Protein AF-0000000078827142 (afdb_homodimer)

Structure (mmCIF, N/CA/C/O backbone):
data_AF-0000000078827142-model_v1
#
loop_
_entity.id
_entity.type
_entity.pdbx_description
1 polymer 'Transcriptional regulator'
#
loop_
_atom_site.group_PDB
_atom_site.id
_atom_site.type_symbol
_atom_site.label_atom_id
_atom_site.label_alt_id
_atom_site.label_comp_id
_atom_site.label_asym_id
_atom_site.label_entity_id
_atom_site.label_seq_id
_atom_site.pdbx_PDB_ins_code
_atom_site.Cartn_x
_atom_site.Cartn_y
_atom_site.Cartn_z
_atom_site.occupancy
_atom_site.B_iso_or_equiv
_atom_site.auth_seq_id
_atom_site.auth_comp_id
_atom_site.auth_asym_id
_atom_site.auth_atom_id
_atom_site.pdbx_PDB_model_num
ATOM 1 N N . MET A 1 1 ? 21.25 -9.93 -6.453 1 73.44 1 MET A N 1
ATOM 2 C CA . MET A 1 1 ? 20.672 -9.539 -7.734 1 73.44 1 MET A CA 1
ATOM 3 C C . MET A 1 1 ? 19.156 -9.734 -7.727 1 73.44 1 MET A C 1
ATOM 5 O O . MET A 1 1 ? 18.656 -10.648 -7.074 1 73.44 1 MET A O 1
ATOM 9 N N . LEU A 1 2 ? 18.422 -8.633 -8.375 1 85.44 2 LEU A N 1
ATOM 10 C CA . LEU A 1 2 ? 16.969 -8.766 -8.492 1 85.44 2 LEU A CA 1
ATOM 11 C C . LEU A 1 2 ? 16.609 -9.938 -9.391 1 85.44 2 LEU A C 1
ATOM 13 O O . LEU A 1 2 ? 17.094 -10.047 -10.516 1 85.44 2 LEU A O 1
ATOM 17 N N . LYS A 1 3 ? 15.898 -10.961 -8.812 1 87.81 3 LYS A N 1
ATOM 18 C CA . LYS A 1 3 ? 15.484 -12.125 -9.602 1 87.81 3 LYS A CA 1
ATOM 19 C C . LYS A 1 3 ? 14.188 -11.852 -10.344 1 87.81 3 LYS A C 1
ATOM 21 O O . LYS A 1 3 ? 14 -12.305 -11.477 1 87.81 3 LYS A O 1
ATOM 26 N N . SER A 1 4 ? 13.344 -11.141 -9.781 1 95.19 4 SER A N 1
ATOM 27 C CA . SER A 1 4 ? 12.031 -10.805 -10.336 1 95.19 4 SER A CA 1
ATOM 28 C C . SER A 1 4 ? 11.617 -9.391 -9.953 1 95.19 4 SER A C 1
ATOM 30 O O . SER A 1 4 ? 11.492 -9.07 -8.773 1 95.19 4 SER A O 1
ATOM 32 N N . TYR A 1 5 ? 11.422 -8.562 -11 1 96.62 5 TYR A N 1
ATOM 33 C CA . TYR A 1 5 ? 10.969 -7.203 -10.719 1 96.62 5 TYR A CA 1
ATOM 34 C C . TYR A 1 5 ? 9.648 -7.207 -9.969 1 96.62 5 TYR A C 1
ATOM 36 O O . TYR A 1 5 ? 9.469 -6.457 -9.008 1 96.62 5 TYR A O 1
ATOM 44 N N . ASP A 1 6 ? 8.859 -8.125 -10.352 1 96.38 6 ASP A N 1
ATOM 45 C CA . ASP A 1 6 ? 7.555 -8.234 -9.703 1 96.38 6 ASP A CA 1
ATOM 46 C C . ASP A 1 6 ? 7.699 -8.617 -8.227 1 96.38 6 ASP A C 1
ATOM 48 O O . ASP A 1 6 ? 7.164 -7.938 -7.352 1 96.38 6 ASP A O 1
ATOM 52 N N . GLU A 1 7 ? 8.461 -9.594 -7.969 1 95.12 7 GLU A N 1
ATOM 53 C CA . GLU A 1 7 ? 8.586 -10.07 -6.594 1 95.12 7 GLU A CA 1
ATOM 54 C C . GLU A 1 7 ? 9.461 -9.141 -5.762 1 95.12 7 GLU A C 1
ATOM 56 O O . GLU A 1 7 ? 9.062 -8.703 -4.68 1 95.12 7 GLU A O 1
ATOM 61 N N . ASP A 1 8 ? 10.625 -8.797 -6.336 1 95.5 8 ASP A N 1
ATOM 62 C CA . ASP A 1 8 ? 11.641 -8.078 -5.57 1 95.5 8 ASP A CA 1
ATOM 63 C C . ASP A 1 8 ? 11.25 -6.609 -5.387 1 95.5 8 ASP A C 1
ATOM 65 O O . ASP A 1 8 ? 11.656 -5.973 -4.41 1 95.5 8 ASP A O 1
ATOM 69 N N . ILE A 1 9 ? 10.43 -6.09 -6.312 1 97.81 9 ILE A N 1
ATOM 70 C CA . ILE A 1 9 ? 10.094 -4.672 -6.246 1 97.81 9 ILE A CA 1
ATOM 71 C C . ILE A 1 9 ? 8.594 -4.512 -6.004 1 97.81 9 ILE A C 1
ATOM 73 O O . ILE A 1 9 ? 8.18 -3.943 -4.988 1 97.81 9 ILE A O 1
ATOM 77 N N . GLY A 1 10 ? 7.816 -5.094 -6.898 1 97.75 10 GLY A N 1
ATOM 78 C CA . GLY A 1 10 ? 6.375 -4.922 -6.816 1 97.75 10 GLY A CA 1
ATOM 79 C C . GLY A 1 10 ? 5.781 -5.469 -5.531 1 97.75 10 GLY A C 1
ATOM 80 O O . GLY A 1 10 ? 5.176 -4.73 -4.754 1 97.75 10 GLY A O 1
ATOM 81 N N . MET A 1 11 ? 5.98 -6.73 -5.234 1 96.56 11 MET A N 1
ATOM 82 C CA . MET A 1 11 ? 5.395 -7.387 -4.07 1 96.56 11 MET A CA 1
ATOM 83 C C . MET A 1 11 ? 6.016 -6.867 -2.781 1 96.56 11 MET A C 1
ATOM 85 O O . MET A 1 11 ? 5.32 -6.68 -1.781 1 96.56 11 MET A O 1
ATOM 89 N N . LEU A 1 12 ? 7.25 -6.629 -2.814 1 96.88 12 LEU A N 1
ATOM 90 C CA . LEU A 1 12 ? 7.922 -6.117 -1.626 1 96.88 12 LEU A CA 1
ATOM 91 C C . LEU A 1 12 ? 7.43 -4.711 -1.29 1 96.88 12 LEU A C 1
ATOM 93 O O . LEU A 1 12 ? 7.246 -4.379 -0.117 1 96.88 12 LEU A O 1
ATOM 97 N N . THR A 1 13 ? 7.234 -3.848 -2.299 1 98.38 13 THR A N 1
ATOM 98 C CA . THR A 1 13 ? 6.68 -2.516 -2.092 1 98.38 13 THR A CA 1
ATOM 99 C C . THR A 1 13 ? 5.297 -2.598 -1.456 1 98.38 13 THR A C 1
ATOM 101 O O . THR A 1 13 ? 5.008 -1.887 -0.492 1 98.38 13 THR A O 1
ATOM 104 N N . ASN A 1 14 ? 4.516 -3.438 -1.995 1 97.12 14 ASN A N 1
ATOM 105 C CA . ASN A 1 14 ? 3.158 -3.623 -1.488 1 97.12 14 ASN A CA 1
ATOM 106 C C . ASN A 1 14 ? 3.162 -4.109 -0.041 1 97.12 14 ASN A C 1
ATOM 108 O O . ASN A 1 14 ? 2.457 -3.555 0.805 1 97.12 14 ASN A O 1
ATOM 112 N N . LYS A 1 15 ? 3.947 -5.109 0.218 1 96.25 15 LYS A N 1
ATOM 113 C CA . LYS A 1 15 ? 4.055 -5.668 1.562 1 96.25 15 LYS A CA 1
ATOM 114 C C . LYS A 1 15 ? 4.512 -4.613 2.562 1 96.25 15 LYS A C 1
ATOM 116 O O . LYS A 1 15 ? 3.916 -4.465 3.633 1 96.25 15 LYS A O 1
ATOM 121 N N . THR A 1 16 ? 5.52 -3.908 2.221 1 97.88 16 THR A N 1
ATOM 122 C CA . THR A 1 16 ? 6.086 -2.895 3.104 1 97.88 16 THR A CA 1
ATOM 123 C C . THR A 1 16 ? 5.086 -1.772 3.352 1 97.88 16 THR A C 1
ATOM 125 O O . THR A 1 16 ? 4.93 -1.312 4.484 1 97.88 16 THR A O 1
ATOM 128 N N . SER A 1 17 ? 4.438 -1.363 2.307 1 98 17 SER A N 1
ATOM 129 C CA . SER A 1 17 ? 3.455 -0.294 2.439 1 98 17 SER A CA 1
ATOM 130 C C . SER A 1 17 ? 2.309 -0.708 3.355 1 98 17 SER A C 1
ATOM 132 O O . SER A 1 17 ? 1.886 0.067 4.219 1 98 17 SER A O 1
ATOM 134 N N . LYS A 1 18 ? 1.814 -1.885 3.213 1 96.44 18 LYS A N 1
ATOM 135 C CA . LYS A 1 18 ? 0.731 -2.371 4.062 1 96.44 18 LYS A CA 1
ATOM 136 C C . LYS A 1 18 ? 1.163 -2.43 5.523 1 96.44 18 LYS A C 1
ATOM 138 O O . LYS A 1 18 ? 0.417 -2.014 6.414 1 96.44 18 LYS A O 1
ATOM 143 N N . LYS A 1 19 ? 2.32 -2.971 5.723 1 96.75 19 LYS A N 1
ATOM 144 C CA . LYS A 1 19 ? 2.855 -3.053 7.078 1 96.75 19 LYS A CA 1
ATOM 145 C C . LYS A 1 19 ? 3.018 -1.663 7.688 1 96.75 19 LYS A C 1
ATOM 147 O O . LYS A 1 19 ? 2.695 -1.452 8.859 1 96.75 19 LYS A O 1
ATOM 152 N N . LEU A 1 20 ? 3.498 -0.757 6.902 1 98 20 LEU A N 1
ATOM 153 C CA . LEU A 1 20 ? 3.705 0.623 7.328 1 98 20 LEU A CA 1
ATOM 154 C C . LEU A 1 20 ? 2.379 1.282 7.695 1 98 20 LEU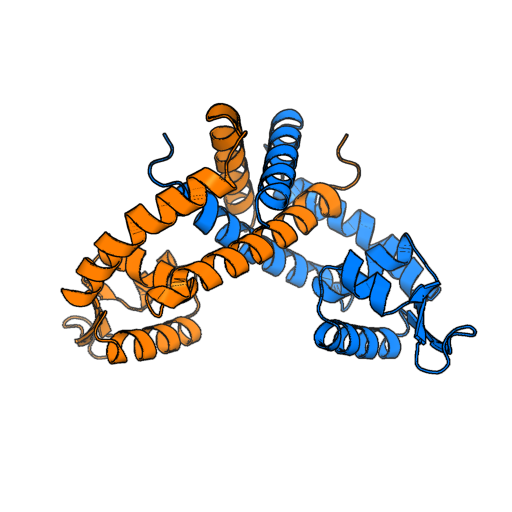 A C 1
ATOM 156 O O . LEU A 1 20 ? 2.262 1.898 8.758 1 98 20 LEU A O 1
ATOM 160 N N . VAL A 1 21 ? 1.415 1.144 6.879 1 97.44 21 VAL A N 1
ATOM 161 C CA . VAL A 1 21 ? 0.109 1.754 7.102 1 97.44 21 VAL A CA 1
ATOM 162 C C . VAL A 1 21 ? -0.527 1.166 8.359 1 97.44 21 VAL A C 1
ATOM 164 O O . VAL A 1 21 ? -1.067 1.9 9.195 1 97.44 21 VAL A O 1
ATOM 167 N N . HIS A 1 22 ? -0.415 -0.102 8.523 1 97 22 HIS A N 1
ATOM 168 C CA . HIS A 1 22 ? -0.963 -0.755 9.703 1 97 22 HIS A CA 1
ATOM 169 C C . HIS A 1 22 ? -0.287 -0.251 10.977 1 97 22 HIS A C 1
ATOM 171 O O . HIS A 1 22 ? -0.958 0.041 11.969 1 97 22 HIS A O 1
ATOM 177 N N . TYR A 1 23 ? 1.006 -0.191 10.898 1 97.94 23 TYR A N 1
ATOM 178 C CA . TYR A 1 23 ? 1.776 0.27 12.047 1 97.94 23 TYR A CA 1
ATOM 179 C C . TYR A 1 23 ? 1.419 1.709 12.398 1 97.94 23 TYR A C 1
ATOM 181 O O . TYR A 1 23 ? 1.179 2.025 13.562 1 97.94 23 TYR A O 1
ATOM 189 N N . VAL A 1 24 ? 1.359 2.57 11.406 1 98 24 VAL A N 1
ATOM 190 C CA . VAL A 1 24 ? 1.052 3.98 11.609 1 98 24 VAL A CA 1
ATOM 191 C C . VAL A 1 24 ? -0.382 4.129 12.117 1 98 24 VAL A C 1
ATOM 193 O O . VAL A 1 24 ? -0.657 4.953 12.992 1 98 24 VAL A O 1
ATOM 196 N N . ASN A 1 25 ? -1.257 3.365 11.602 1 97.88 25 ASN A N 1
ATOM 197 C CA . ASN A 1 25 ? -2.635 3.371 12.086 1 97.88 25 ASN A CA 1
ATOM 198 C C . ASN A 1 25 ? -2.711 3.066 13.578 1 97.88 25 ASN A C 1
ATOM 200 O O . ASN A 1 25 ? -3.451 3.721 14.312 1 97.88 25 ASN A O 1
ATOM 204 N N . LYS A 1 26 ? -1.977 2.09 13.969 1 97.81 26 LYS A N 1
ATOM 205 C CA . LYS A 1 26 ? -1.94 1.733 15.383 1 97.81 26 LYS A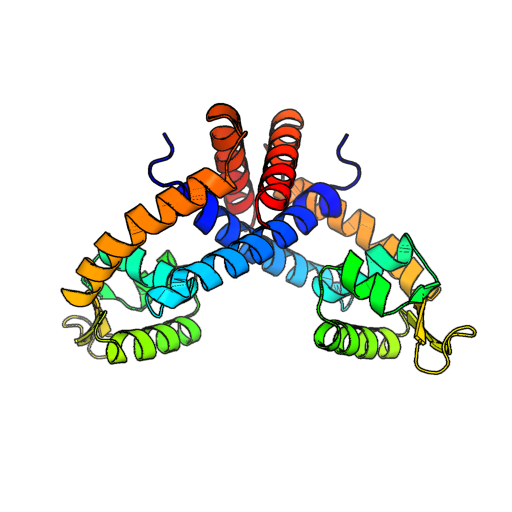 CA 1
ATOM 206 C C . LYS A 1 26 ? -1.458 2.904 16.234 1 97.81 26 LYS A C 1
ATOM 208 O O . LYS A 1 26 ? -1.989 3.152 17.328 1 97.81 26 LYS A O 1
ATOM 213 N N . LYS A 1 27 ? -0.505 3.613 15.734 1 97.81 27 LYS A N 1
ATOM 214 C CA . LYS A 1 27 ? 0.058 4.746 16.469 1 97.81 27 LYS A CA 1
ATOM 215 C C . LYS A 1 27 ? -0.906 5.926 16.484 1 97.81 27 LYS A C 1
ATOM 217 O O . LYS A 1 27 ? -0.951 6.688 17.453 1 97.81 27 LYS A O 1
ATOM 222 N N . LEU A 1 28 ? -1.704 6.059 15.477 1 98.25 28 LEU A N 1
ATOM 223 C CA . LEU A 1 28 ? -2.59 7.207 15.312 1 98.25 28 LEU A CA 1
ATOM 224 C C . LEU A 1 28 ? -3.855 7.039 16.141 1 98.25 28 LEU A C 1
ATOM 226 O O . LEU A 1 28 ? -4.594 8 16.359 1 98.25 28 LEU A O 1
ATOM 230 N N . LYS A 1 29 ? -4.062 5.836 16.672 1 96.94 29 LYS A N 1
ATOM 231 C CA . LYS A 1 29 ? -5.25 5.551 17.469 1 96.94 29 LYS A CA 1
ATOM 232 C C . LYS A 1 29 ? -5.34 6.477 18.672 1 96.94 29 LYS A C 1
ATOM 234 O O . LYS A 1 29 ? -6.434 6.859 19.094 1 96.94 29 LYS A O 1
ATOM 239 N N . LYS A 1 30 ? -4.234 6.789 19.172 1 95.44 30 LYS A N 1
ATOM 240 C CA . LYS A 1 30 ? -4.219 7.625 20.375 1 95.44 30 LYS A CA 1
ATOM 241 C C . LYS A 1 30 ? -4.773 9.016 20.078 1 95.44 30 LYS A C 1
ATOM 243 O O . LYS A 1 30 ? -5.207 9.719 21 1 95.44 30 LYS A O 1
ATOM 248 N N . PHE A 1 31 ? -4.82 9.383 18.828 1 96.44 31 PHE A N 1
ATOM 249 C CA . PHE A 1 31 ? -5.34 10.68 18.438 1 96.44 31 PHE A CA 1
ATOM 250 C C . PHE A 1 31 ? -6.711 10.539 17.781 1 96.44 31 PHE A C 1
ATOM 252 O O . PHE A 1 31 ? -7.219 11.492 17.188 1 96.44 31 PHE A O 1
ATOM 259 N N . HIS A 1 32 ? -7.18 9.305 17.781 1 95.56 32 HIS A N 1
ATOM 260 C CA . HIS A 1 32 ? -8.469 8.984 17.172 1 95.56 32 HIS A CA 1
ATOM 261 C C . HIS A 1 32 ? -8.469 9.289 15.68 1 95.56 32 HIS A C 1
ATOM 263 O O . HIS A 1 32 ? -9.422 9.883 15.156 1 95.56 32 HIS A O 1
ATOM 269 N N . LEU A 1 33 ? -7.414 8.984 15.047 1 97.75 33 LEU A N 1
ATOM 270 C CA . LEU A 1 33 ? -7.234 9.195 13.617 1 97.75 33 LEU A CA 1
ATOM 271 C C . LEU A 1 33 ? -6.82 7.906 12.922 1 97.75 33 LEU A C 1
ATOM 273 O O . LEU A 1 33 ? -6.094 7.09 13.5 1 97.75 33 LEU A O 1
ATOM 277 N N . THR A 1 34 ? -7.238 7.781 11.727 1 97.19 34 THR A N 1
ATOM 278 C CA . THR A 1 34 ? -6.668 6.789 10.828 1 97.19 34 THR A CA 1
ATOM 279 C C . THR A 1 34 ? -5.652 7.43 9.883 1 97.19 34 THR A C 1
ATOM 281 O O . THR A 1 34 ? -5.57 8.656 9.789 1 97.19 34 THR A O 1
ATOM 284 N N . THR A 1 35 ? -4.941 6.539 9.219 1 97.25 35 THR A N 1
ATOM 285 C CA . THR A 1 35 ? -3.971 7.027 8.25 1 97.25 35 THR A CA 1
ATOM 286 C C . THR A 1 35 ? -4.664 7.816 7.141 1 97.25 35 THR A C 1
ATOM 288 O O . THR A 1 35 ? -4.148 8.836 6.68 1 97.25 35 THR A O 1
ATOM 291 N N . GLU A 1 36 ? -5.852 7.395 6.762 1 96.25 36 GLU A N 1
ATOM 292 C CA . GLU A 1 36 ? -6.586 8.078 5.699 1 96.25 36 GLU A CA 1
ATOM 293 C C . GLU A 1 36 ? -7.07 9.453 6.156 1 96.25 36 GLU A C 1
ATOM 295 O O . GLU A 1 36 ? -7.027 10.414 5.391 1 96.25 36 GLU A O 1
ATOM 300 N N . GLN A 1 37 ? -7.551 9.5 7.293 1 97.38 37 GLN A N 1
ATOM 301 C CA . GLN A 1 37 ? -7.965 10.781 7.855 1 97.38 37 GLN A CA 1
ATOM 302 C C . GLN A 1 37 ? -6.773 11.719 8.023 1 97.38 37 GLN A C 1
ATOM 304 O O . GLN A 1 37 ? -6.875 12.914 7.742 1 97.38 37 GLN A O 1
ATOM 309 N N . TRP A 1 38 ? -5.668 11.164 8.453 1 98.06 38 TRP A N 1
ATOM 310 C CA . TRP A 1 38 ? -4.441 11.93 8.633 1 98.06 38 TRP A CA 1
ATOM 311 C C . TRP A 1 38 ? -3.986 12.539 7.309 1 98.06 38 TRP A C 1
ATOM 313 O O . TRP A 1 38 ? -3.652 13.727 7.242 1 98.06 38 TRP A O 1
ATOM 323 N N . LEU A 1 39 ? -4.023 11.758 6.316 1 96.88 39 LEU A N 1
ATOM 324 C CA . LEU A 1 39 ? -3.615 12.219 4.996 1 96.88 39 LEU A CA 1
ATOM 325 C C . LEU A 1 39 ? -4.449 13.422 4.562 1 96.88 39 LEU A C 1
ATOM 327 O O . LEU A 1 39 ? -3.912 14.398 4.043 1 96.88 39 LEU A O 1
ATOM 331 N N . VAL A 1 40 ? -5.691 13.352 4.781 1 96.81 40 VAL A N 1
ATOM 332 C CA . VAL A 1 40 ? -6.594 14.438 4.414 1 96.81 40 VAL A CA 1
ATOM 333 C C . VAL A 1 40 ? -6.297 15.664 5.27 1 96.81 40 VAL A C 1
ATOM 335 O O . VAL A 1 40 ? -6.203 16.781 4.754 1 96.81 40 VAL A O 1
ATOM 338 N N . LEU 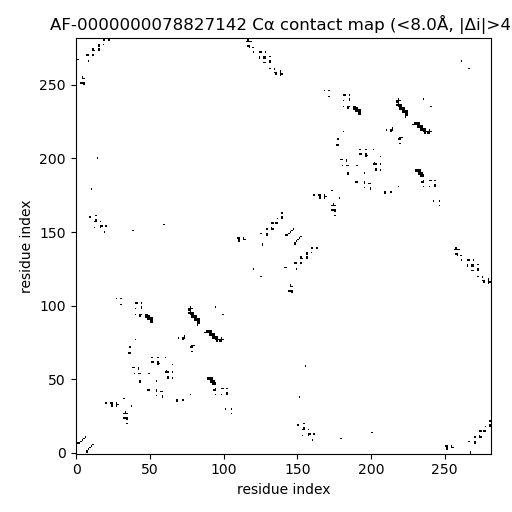A 1 41 ? -6.113 15.438 6.512 1 97.62 41 LEU A N 1
ATOM 339 C CA . LEU A 1 41 ? -5.891 16.516 7.465 1 97.62 41 LEU A CA 1
ATOM 340 C C . LEU A 1 41 ? -4.594 17.266 7.148 1 97.62 41 LEU A C 1
ATOM 342 O O . LEU A 1 41 ? -4.559 18.5 7.18 1 97.62 41 LEU A O 1
ATOM 346 N N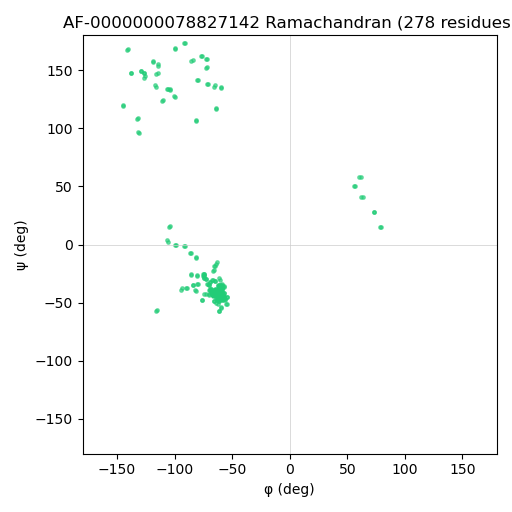 . VAL A 1 42 ? -3.596 16.578 6.84 1 96.62 42 VAL A N 1
ATOM 347 C CA . VAL A 1 42 ? -2.301 17.188 6.531 1 96.62 42 VAL A CA 1
ATOM 348 C C . VAL A 1 42 ? -2.414 18.031 5.27 1 96.62 42 VAL A C 1
ATOM 350 O O . VAL A 1 42 ? -1.866 19.141 5.207 1 96.62 42 VAL A O 1
ATOM 353 N N . ASN A 1 43 ? -3.061 17.5 4.293 1 96.31 43 ASN A N 1
ATOM 354 C CA . ASN A 1 43 ? -3.246 18.266 3.062 1 96.31 43 ASN A CA 1
ATOM 355 C C . ASN A 1 43 ? -4.016 19.562 3.312 1 96.31 43 ASN A C 1
ATOM 357 O O . ASN A 1 43 ? -3.662 20.609 2.777 1 96.31 43 ASN A O 1
ATOM 361 N N . LEU A 1 44 ? -4.984 19.469 4.133 1 97.25 44 LEU A N 1
ATOM 362 C CA . LEU A 1 44 ? -5.793 20.641 4.449 1 97.25 44 LEU A CA 1
ATOM 363 C C . LEU A 1 44 ? -4.992 21.656 5.262 1 97.25 44 LEU A C 1
ATOM 365 O O . LEU A 1 44 ? -5.223 22.859 5.16 1 97.25 44 LEU A O 1
ATOM 369 N N . SER A 1 45 ? -4.105 21.125 6.059 1 96.81 45 SER A N 1
ATOM 370 C CA . SER A 1 45 ? -3.268 22.016 6.855 1 96.81 45 SER A CA 1
ATOM 371 C C . SER A 1 45 ? -2.332 22.844 5.973 1 96.81 45 SER A C 1
ATOM 373 O O . SER A 1 45 ? -1.887 23.922 6.367 1 96.81 45 SER A O 1
ATOM 375 N N . LYS A 1 46 ? -2.082 22.375 4.793 1 95.5 46 LYS A N 1
ATOM 376 C CA . LYS A 1 46 ? -1.197 23.047 3.852 1 95.5 46 LYS A CA 1
ATOM 377 C C . LYS A 1 46 ? -1.988 23.938 2.9 1 95.5 46 LYS A C 1
ATOM 379 O O . LYS A 1 46 ? -1.493 24.984 2.461 1 95.5 46 LYS A O 1
ATOM 384 N N . LYS A 1 47 ? -3.133 23.438 2.504 1 94.75 47 LYS A N 1
ATOM 385 C CA . LYS A 1 47 ? -4.027 24.156 1.604 1 94.75 47 LYS A CA 1
ATOM 386 C C . LYS A 1 47 ? -5.457 24.172 2.137 1 94.75 47 LYS A C 1
ATOM 388 O O . LYS A 1 47 ? -6.273 23.328 1.751 1 94.75 47 LYS A O 1
ATOM 393 N N . ASN A 1 48 ? -5.734 25.234 2.793 1 93.69 48 ASN A N 1
ATOM 394 C CA . ASN A 1 48 ? -7.059 25.391 3.396 1 93.69 48 ASN A CA 1
ATOM 395 C C . ASN A 1 48 ? -8.07 25.922 2.396 1 93.69 48 ASN A C 1
ATOM 397 O O . ASN A 1 48 ? -7.699 26.453 1.348 1 93.69 48 ASN A O 1
ATOM 401 N N . ARG A 1 49 ? -9.281 25.703 2.682 1 93.88 49 ARG A N 1
ATOM 402 C CA . ARG A 1 49 ? -10.391 26.25 1.914 1 93.88 49 ARG A CA 1
ATOM 403 C C . ARG A 1 49 ? -10.344 25.781 0.463 1 93.88 49 ARG A C 1
ATOM 405 O O . ARG A 1 49 ? -10.367 26.609 -0.458 1 93.88 49 ARG A O 1
ATOM 412 N N . ILE A 1 50 ? -10.375 24.547 0.327 1 94.88 50 ILE A N 1
ATOM 413 C CA . ILE A 1 50 ? -10.297 23.984 -1.017 1 94.88 50 ILE A CA 1
ATOM 414 C C . ILE A 1 50 ? -11.57 23.188 -1.318 1 94.88 50 ILE A C 1
ATOM 416 O O . ILE A 1 50 ? -12.258 22.75 -0.401 1 94.88 50 ILE A O 1
ATOM 420 N N . SER A 1 51 ? -11.812 23.047 -2.568 1 94.31 51 SER A N 1
ATOM 421 C CA . SER A 1 51 ? -12.984 22.281 -2.973 1 94.31 51 SER A CA 1
ATOM 422 C C . SER A 1 51 ? -12.789 20.797 -2.725 1 94.31 51 SER A C 1
ATOM 424 O O . SER A 1 51 ? -11.648 20.312 -2.686 1 94.31 51 SER A O 1
ATOM 426 N N . GLN A 1 52 ? -13.883 20.125 -2.516 1 93.81 52 GLN A N 1
ATOM 427 C CA . GLN A 1 52 ? -13.82 18.688 -2.357 1 93.81 52 GLN A CA 1
ATOM 428 C C . GLN A 1 52 ? -13.172 18.031 -3.576 1 93.81 52 GLN A C 1
ATOM 430 O O . GLN A 1 52 ? -12.43 17.047 -3.441 1 93.81 52 GLN A O 1
ATOM 435 N N . LYS A 1 53 ? -13.43 18.562 -4.691 1 92.75 53 LYS A N 1
ATOM 436 C CA . LYS A 1 53 ? -12.867 18.031 -5.93 1 92.75 53 LYS A CA 1
ATOM 437 C C . LYS A 1 53 ? -11.344 18.156 -5.93 1 92.75 53 LYS A C 1
ATOM 439 O O . LYS A 1 53 ? -10.648 17.172 -6.215 1 92.75 53 LYS A O 1
ATOM 444 N N . LEU A 1 54 ? -10.891 19.25 -5.656 1 93.88 54 LEU A N 1
ATOM 445 C CA . LEU A 1 54 ? -9.453 19.469 -5.605 1 93.88 54 LEU A CA 1
ATOM 446 C C . LEU A 1 54 ? -8.812 18.656 -4.492 1 93.88 54 LEU A C 1
ATOM 448 O O . LEU A 1 54 ? -7.719 18.109 -4.664 1 93.88 54 LEU A O 1
ATOM 452 N N . LEU A 1 55 ? -9.469 18.562 -3.354 1 95.38 55 LEU A N 1
ATOM 453 C CA . LEU A 1 55 ? -8.961 17.766 -2.238 1 95.38 55 LEU A CA 1
ATOM 454 C C . LEU A 1 55 ? -8.867 16.297 -2.615 1 95.38 55 LEU A C 1
ATOM 456 O O . LEU A 1 55 ? -7.914 15.617 -2.232 1 95.38 55 LEU A O 1
ATOM 460 N N . ALA A 1 56 ? -9.812 15.852 -3.318 1 94.56 56 ALA A N 1
ATOM 461 C CA . ALA A 1 56 ? -9.797 14.469 -3.783 1 94.56 56 ALA A CA 1
ATOM 462 C C . ALA A 1 56 ? -8.602 14.203 -4.695 1 94.56 56 ALA A C 1
ATOM 464 O O . ALA A 1 56 ? -7.93 13.18 -4.57 1 94.56 56 ALA A O 1
ATOM 465 N N . GLU A 1 57 ? -8.305 15.148 -5.551 1 92.19 57 GLU A N 1
ATOM 466 C CA . GLU A 1 57 ? -7.188 15.039 -6.492 1 92.19 57 GLU A CA 1
ATOM 467 C C . GLU A 1 57 ? -5.852 15.008 -5.758 1 92.19 57 GLU A C 1
ATOM 469 O O . GLU A 1 57 ? -5.004 14.156 -6.039 1 92.19 57 GLU A O 1
ATOM 474 N N . ILE A 1 58 ? -5.758 15.852 -4.777 1 91.25 58 ILE A N 1
ATOM 475 C CA . ILE A 1 58 ? -4.465 15.977 -4.117 1 91.25 58 ILE A CA 1
ATOM 476 C C . ILE A 1 58 ? -4.281 14.836 -3.119 1 91.25 58 ILE A C 1
ATOM 478 O O . ILE A 1 58 ? -3.154 14.477 -2.773 1 91.25 58 ILE A O 1
ATOM 482 N N . SER A 1 59 ? -5.363 14.312 -2.594 1 92.38 59 SER A N 1
ATOM 483 C CA . SER A 1 59 ? -5.297 13.219 -1.633 1 92.38 59 SER A CA 1
ATOM 484 C C . SER A 1 59 ? -5.348 11.867 -2.334 1 92.38 59 SER A C 1
ATOM 486 O O . SER A 1 59 ? -5.312 10.82 -1.681 1 92.38 59 SER A O 1
ATOM 488 N N . ASP A 1 60 ? -5.461 11.852 -3.584 1 89.62 60 ASP A N 1
ATOM 489 C CA . ASP A 1 60 ? -5.516 10.641 -4.398 1 89.62 60 ASP A CA 1
ATOM 490 C C . ASP A 1 60 ? -6.645 9.719 -3.938 1 89.62 60 ASP A C 1
ATOM 492 O O . ASP A 1 60 ? -6.414 8.539 -3.66 1 89.62 60 ASP A O 1
ATOM 496 N N . LYS A 1 61 ? -7.797 10.281 -3.805 1 92.06 61 LYS A N 1
ATOM 497 C CA . LYS A 1 61 ? -8.992 9.562 -3.373 1 92.06 61 LYS A CA 1
ATOM 498 C C . LYS A 1 61 ? -10.164 9.82 -4.32 1 92.06 61 LYS A C 1
ATOM 500 O O . LYS A 1 61 ? -10.266 10.898 -4.91 1 92.06 61 LYS A O 1
ATOM 505 N N . ASP A 1 62 ? -10.984 8.789 -4.387 1 90.62 62 ASP A N 1
ATOM 506 C CA . ASP A 1 62 ? -12.234 9.055 -5.098 1 90.62 62 ASP A CA 1
ATOM 507 C C . ASP A 1 62 ? -13.203 9.844 -4.227 1 90.62 62 ASP A C 1
ATOM 509 O O . ASP A 1 62 ? -13.102 9.836 -2.998 1 90.62 62 ASP A O 1
ATOM 513 N N . GLN A 1 63 ? -14.148 10.406 -4.879 1 91.06 63 GLN A N 1
ATOM 514 C CA . GLN A 1 63 ? -15.055 11.352 -4.234 1 91.06 63 GLN A CA 1
ATOM 515 C C . GLN A 1 63 ? -15.891 10.664 -3.16 1 91.06 63 GLN A C 1
ATOM 517 O O . GLN A 1 63 ? -16.141 11.234 -2.096 1 91.06 63 GLN A O 1
ATOM 522 N N . SER A 1 64 ? -16.281 9.5 -3.48 1 93.94 64 SER A N 1
ATOM 523 C CA . SER A 1 64 ?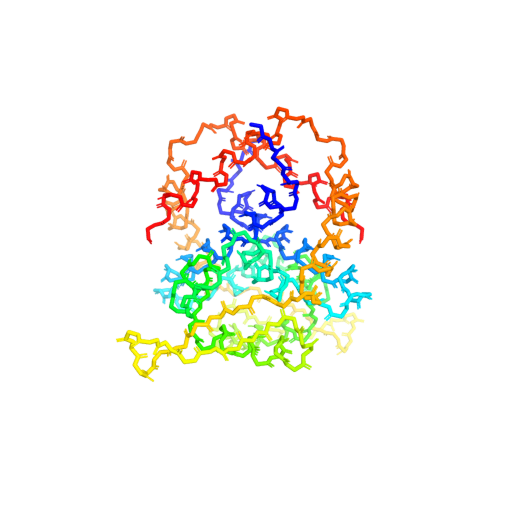 -17.125 8.797 -2.523 1 93.94 64 SER A CA 1
ATOM 524 C C . SER A 1 64 ? -16.359 8.469 -1.242 1 93.94 64 SER A C 1
ATOM 526 O O . SER A 1 64 ? -16.891 8.664 -0.141 1 93.94 64 SER A O 1
ATOM 528 N N . THR A 1 65 ? -15.125 8.023 -1.365 1 94.19 65 THR A N 1
ATOM 529 C CA . THR A 1 65 ? -14.266 7.719 -0.224 1 94.19 65 THR A CA 1
ATOM 530 C C . THR A 1 65 ? -13.953 8.984 0.571 1 94.19 65 THR A C 1
ATOM 532 O O . THR A 1 65 ? -14.008 8.977 1.802 1 94.19 65 THR A O 1
ATOM 535 N N . LEU A 1 66 ? -13.719 9.984 -0.146 1 96.44 66 LEU A N 1
ATOM 536 C CA . LEU A 1 66 ? -13.383 11.242 0.514 1 96.44 66 LEU A CA 1
ATOM 537 C C . LEU A 1 66 ? -14.57 11.773 1.306 1 96.44 66 LEU A C 1
ATOM 539 O O . LEU A 1 66 ? -14.406 12.273 2.424 1 96.44 66 LEU A O 1
ATOM 543 N N . THR A 1 67 ? -15.742 11.672 0.717 1 96.12 67 THR A N 1
ATOM 544 C CA . THR A 1 67 ? -16.938 12.148 1.384 1 96.12 67 THR A CA 1
ATOM 545 C C . THR A 1 67 ? -17.125 11.461 2.73 1 96.12 67 THR A C 1
ATOM 547 O O . THR A 1 67 ? -17.422 12.109 3.736 1 96.12 67 THR A O 1
ATOM 550 N N . ARG A 1 68 ? -16.875 10.234 2.682 1 97.12 68 ARG A N 1
ATOM 551 C CA . ARG A 1 68 ? -17 9.469 3.92 1 97.12 68 ARG A CA 1
ATOM 552 C C . ARG A 1 68 ? -15.984 9.93 4.953 1 97.12 68 ARG A C 1
ATOM 554 O O . ARG A 1 68 ? -16.312 10.086 6.133 1 97.12 68 ARG A O 1
ATOM 561 N N . ILE A 1 69 ? -14.828 10.141 4.562 1 97.69 69 IL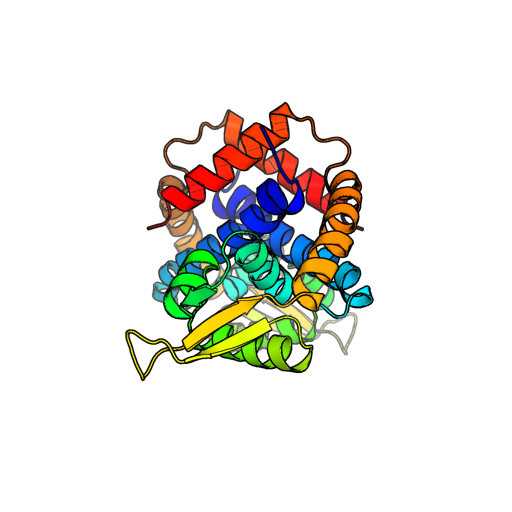E A N 1
ATOM 562 C CA . ILE A 1 69 ? -13.766 10.594 5.449 1 97.69 69 ILE A CA 1
ATOM 563 C C . ILE A 1 69 ? -14.094 11.977 5.996 1 97.69 69 ILE A C 1
ATOM 565 O O . ILE A 1 69 ? -13.938 12.234 7.191 1 97.69 69 ILE A O 1
ATOM 569 N N . LEU A 1 70 ? -14.625 12.781 5.156 1 97.75 70 LEU A N 1
ATOM 570 C CA . LEU A 1 70 ? -14.969 14.141 5.551 1 97.75 70 LEU A CA 1
ATOM 571 C C . LEU A 1 70 ? -16.109 14.148 6.559 1 97.75 70 LEU A C 1
ATOM 573 O O . LEU A 1 70 ? -16.125 14.945 7.5 1 97.75 70 LEU A O 1
ATOM 577 N N . ASP A 1 71 ? -17.094 13.297 6.332 1 97.94 71 ASP A N 1
ATOM 578 C CA . ASP A 1 71 ? -18.188 13.172 7.277 1 97.94 71 ASP A CA 1
ATOM 579 C C . ASP A 1 71 ? -17.688 12.875 8.688 1 97.94 71 ASP A C 1
ATOM 581 O O . ASP A 1 71 ? -18.109 13.5 9.656 1 97.94 71 ASP A O 1
ATOM 585 N N . ILE A 1 72 ? -16.766 11.969 8.758 1 98.06 72 ILE A N 1
ATOM 586 C CA . ILE A 1 72 ? -16.203 11.555 10.031 1 98.06 72 ILE A CA 1
ATOM 587 C C . ILE A 1 72 ? -15.398 12.703 10.641 1 98.06 72 ILE A C 1
ATOM 589 O O . ILE A 1 72 ? -15.539 13.008 11.828 1 98.06 72 ILE A O 1
ATOM 593 N N . MET A 1 73 ? -14.664 13.375 9.867 1 98.06 73 MET A N 1
ATOM 594 C CA . MET A 1 73 ? -13.781 14.438 10.344 1 98.06 73 MET A CA 1
ATOM 595 C C . MET A 1 73 ? -14.586 15.656 10.789 1 98.06 73 MET A C 1
ATOM 597 O O . MET A 1 73 ? -14.195 16.359 11.719 1 98.06 73 MET A O 1
ATOM 601 N N . GLU A 1 74 ? -15.664 15.883 10.117 1 98.06 74 GLU A N 1
ATOM 602 C CA . GLU A 1 74 ? -16.547 16.969 10.516 1 98.06 74 GLU A CA 1
ATOM 603 C C . GLU A 1 74 ? -17.188 16.688 11.875 1 98.06 74 GLU A C 1
ATOM 605 O O . GLU A 1 74 ? -17.297 17.578 12.719 1 98.06 74 GLU A O 1
ATOM 610 N N . ARG A 1 75 ? -17.594 15.477 12.031 1 97.62 75 ARG A N 1
ATOM 611 C CA . ARG A 1 75 ? -18.156 15.062 13.312 1 97.62 75 ARG A CA 1
ATOM 612 C C . ARG A 1 75 ? -17.141 15.211 14.438 1 97.62 75 ARG A C 1
ATOM 614 O O . ARG A 1 75 ? -17.5 15.531 15.57 1 97.62 75 ARG A O 1
ATOM 621 N N . LYS A 1 76 ? -15.883 15.062 14.109 1 97 76 LYS A N 1
ATOM 622 C CA . LYS A 1 76 ? -14.805 15.188 15.086 1 97 76 LYS A CA 1
ATOM 623 C C . LYS A 1 76 ? -14.375 16.641 15.25 1 97 76 LYS A C 1
ATOM 625 O O . LYS A 1 76 ? -13.469 16.938 16.031 1 97 76 LYS A O 1
ATOM 630 N N . ASN A 1 77 ? -14.922 17.453 14.406 1 97.88 77 ASN A N 1
ATOM 631 C CA . ASN A 1 77 ? -14.672 18.891 14.43 1 97.88 77 ASN A CA 1
ATOM 632 C C . ASN A 1 77 ? -13.281 19.234 13.914 1 97.88 77 ASN A C 1
ATOM 634 O O . ASN A 1 77 ? -12.648 20.188 14.391 1 97.88 77 ASN A O 1
ATOM 638 N N . PHE A 1 78 ? -12.758 18.422 13.07 1 98.19 78 PHE A N 1
ATOM 639 C CA . PHE A 1 78 ? -11.453 18.703 12.469 1 98.19 78 PHE A CA 1
ATOM 640 C C . PHE A 1 78 ? -11.594 19.594 11.242 1 98.19 78 PHE A C 1
ATOM 642 O O . PHE A 1 78 ? -10.656 20.281 10.867 1 98.19 78 PHE A O 1
ATOM 649 N N . ILE A 1 79 ? -12.781 19.516 10.641 1 98.31 79 ILE A N 1
ATOM 650 C CA . ILE A 1 79 ? -13.031 20.281 9.43 1 98.31 79 ILE A CA 1
ATOM 651 C C . ILE A 1 79 ? -14.453 20.828 9.453 1 98.31 79 ILE A C 1
ATOM 653 O O . ILE A 1 79 ? -15.266 20.453 10.305 1 98.31 79 ILE A O 1
ATOM 657 N N . GLU A 1 80 ? -14.68 21.75 8.523 1 97.88 80 GLU A N 1
ATOM 658 C CA . GLU A 1 80 ? -16.016 22.297 8.258 1 97.88 80 GLU A CA 1
ATOM 659 C C . GLU A 1 80 ? -16.266 22.438 6.762 1 97.88 80 GLU A C 1
ATOM 661 O O . GLU A 1 80 ? -15.336 22.672 5.992 1 97.88 80 GLU A O 1
ATOM 666 N N . ARG A 1 81 ? -17.516 22.25 6.426 1 96 81 ARG A N 1
ATOM 667 C CA . ARG A 1 81 ? -17.922 22.438 5.039 1 96 81 ARG A CA 1
ATOM 668 C C . ARG A 1 81 ? -18.703 23.734 4.871 1 96 81 ARG A C 1
ATOM 670 O O . ARG A 1 81 ? -19.562 24.047 5.691 1 96 81 ARG A O 1
ATOM 677 N N . HIS A 1 82 ? -18.297 24.391 3.869 1 94.62 82 HIS A N 1
ATOM 678 C CA . HIS A 1 82 ? -19.016 25.625 3.539 1 94.62 82 HIS A CA 1
ATOM 679 C C . HIS A 1 82 ? -19.484 25.609 2.09 1 94.62 82 HIS A C 1
ATOM 681 O O . HIS A 1 82 ? -18.797 25.109 1.207 1 94.62 82 HIS A O 1
ATOM 687 N N . ALA A 1 83 ? -20.656 26.203 1.873 1 90.81 83 ALA A N 1
ATOM 688 C CA . ALA A 1 83 ? -21.156 26.297 0.5 1 90.81 83 ALA A CA 1
ATOM 689 C C . ALA A 1 83 ? -20.234 27.203 -0.336 1 90.81 83 ALA A C 1
ATOM 691 O O . ALA A 1 83 ? -19.766 28.234 0.144 1 90.81 83 ALA A O 1
ATOM 692 N N . SER A 1 84 ? -19.969 26.672 -1.561 1 87.38 84 SER A N 1
ATOM 693 C CA . SER A 1 84 ? -19.141 27.484 -2.459 1 87.38 84 SER A CA 1
ATOM 694 C C . SER A 1 84 ? -19.922 28.703 -2.969 1 87.38 84 SER A C 1
ATOM 696 O O . SER A 1 84 ? -21.109 28.609 -3.26 1 87.38 84 SER A O 1
ATOM 698 N N . LYS A 1 85 ? -19.281 29.703 -2.994 1 84.62 85 LYS A N 1
ATOM 699 C CA . LYS A 1 85 ? -19.906 30.906 -3.545 1 84.62 85 LYS A CA 1
ATOM 700 C C . LYS A 1 85 ? -20 30.828 -5.066 1 84.62 85 LYS A C 1
ATOM 702 O O . LYS A 1 85 ? -20.891 31.422 -5.672 1 84.62 85 LYS A O 1
ATOM 707 N N . GLU A 1 86 ? -19.141 30.094 -5.633 1 83.19 86 GLU A N 1
ATOM 708 C CA . GLU A 1 86 ? -19 30.016 -7.086 1 83.19 86 GLU A CA 1
ATOM 709 C C . GLU A 1 86 ? -19.891 28.922 -7.66 1 83.19 86 GLU A C 1
ATOM 711 O O . GLU A 1 86 ? -20.359 29.031 -8.797 1 83.19 86 GLU A O 1
ATOM 716 N N . ASP A 1 87 ? -19.969 27.906 -6.93 1 76.81 87 ASP A N 1
ATOM 717 C CA . ASP A 1 87 ? -20.766 26.766 -7.352 1 76.81 87 ASP A CA 1
ATOM 718 C C . ASP A 1 87 ? -21.672 26.266 -6.223 1 76.81 87 ASP A C 1
ATOM 720 O O . ASP A 1 87 ? -21.203 25.578 -5.309 1 76.81 87 ASP A O 1
ATOM 724 N N . ARG A 1 88 ? -22.938 26.516 -6.363 1 78.56 88 ARG A N 1
ATOM 725 C CA . ARG A 1 88 ? -23.891 26.219 -5.301 1 78.56 88 ARG A CA 1
ATOM 726 C C . ARG A 1 88 ? -23.953 24.719 -5.016 1 78.56 88 ARG A C 1
ATOM 728 O O . ARG A 1 88 ? -24.391 24.297 -3.943 1 78.56 88 ARG A O 1
ATOM 735 N N . ARG A 1 89 ? -23.438 23.906 -5.887 1 79.69 89 ARG A N 1
ATOM 736 C CA . ARG A 1 89 ? -23.547 22.469 -5.719 1 79.69 89 ARG A CA 1
ATOM 737 C C . ARG A 1 89 ? -22.266 21.875 -5.145 1 79.69 89 ARG A C 1
ATOM 739 O O . ARG A 1 89 ? -22.172 20.672 -4.918 1 79.69 89 ARG A O 1
ATOM 746 N N . SER A 1 90 ? -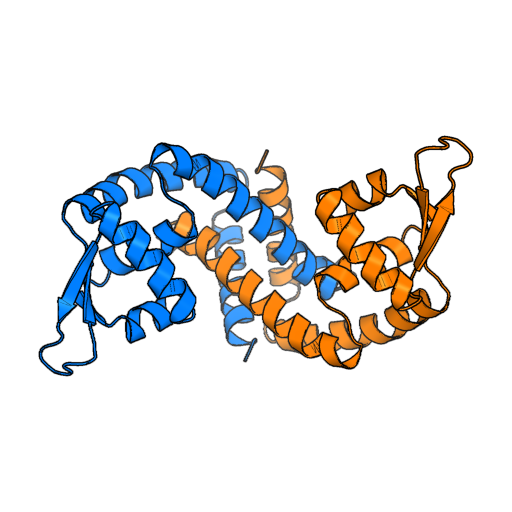21.406 22.922 -4.973 1 86.25 90 SER A N 1
ATOM 747 C CA . SER A 1 90 ? -20.125 22.453 -4.469 1 86.25 90 SER A CA 1
ATOM 748 C C . SER A 1 90 ? -19.859 22.984 -3.07 1 86.25 90 SER A C 1
ATOM 750 O O . SER A 1 90 ? -20.469 23.969 -2.641 1 86.25 90 SER A O 1
ATOM 752 N N . PHE A 1 91 ? -19.031 22.219 -2.389 1 91 91 PHE A N 1
ATOM 753 C CA . PHE A 1 91 ? -18.656 22.625 -1.045 1 91 91 PHE A CA 1
ATOM 754 C C . PHE A 1 91 ? -17.156 22.922 -0.979 1 91 91 PHE A C 1
ATOM 756 O O . PHE A 1 91 ? -16.375 22.312 -1.706 1 91 91 PHE A O 1
ATOM 763 N N . VAL A 1 92 ? -16.906 23.922 -0.091 1 95.62 92 VAL A N 1
ATOM 764 C CA . VAL A 1 92 ? -15.516 24.234 0.24 1 95.62 92 VAL A CA 1
ATOM 765 C C . VAL A 1 92 ? -15.172 23.688 1.62 1 95.62 92 VAL A C 1
ATOM 767 O O . VAL A 1 92 ? -15.938 23.844 2.572 1 95.62 92 VAL A O 1
ATOM 770 N N . ILE A 1 93 ? -13.984 23 1.699 1 97.62 93 ILE A N 1
ATOM 771 C CA . ILE A 1 93 ? -13.578 22.359 2.938 1 97.62 93 ILE A CA 1
ATOM 772 C C . ILE A 1 93 ? -12.578 23.234 3.682 1 97.62 93 ILE A C 1
ATOM 774 O O . ILE A 1 93 ? -11.578 23.672 3.109 1 97.62 93 ILE A O 1
ATOM 778 N N . HIS A 1 94 ? -12.914 23.469 4.926 1 97.62 94 HIS A N 1
ATOM 779 C CA . HIS A 1 94 ? -12.047 24.25 5.797 1 97.62 94 HIS A CA 1
ATOM 780 C C . HIS A 1 94 ? -11.539 23.406 6.965 1 97.62 94 HIS A C 1
ATOM 782 O O . HIS A 1 94 ? -12.297 22.641 7.559 1 97.62 94 HIS A O 1
ATOM 788 N N . ILE A 1 95 ? -10.234 23.562 7.227 1 98.19 95 ILE A N 1
ATOM 789 C CA . ILE A 1 95 ? -9.734 22.969 8.461 1 98.19 95 ILE A CA 1
ATOM 790 C C . ILE A 1 95 ? -10.07 23.875 9.641 1 98.19 95 ILE A C 1
ATOM 792 O O . ILE A 1 95 ? -10.008 25.094 9.531 1 98.19 95 ILE A O 1
ATOM 796 N N . THR A 1 96 ? -10.422 23.281 10.773 1 98.31 96 THR A N 1
ATOM 797 C CA . THR A 1 96 ? -10.75 24.047 11.969 1 98.31 96 THR A CA 1
ATOM 798 C C . THR A 1 96 ? -9.508 24.25 12.828 1 98.31 96 THR A C 1
ATOM 800 O O . THR A 1 96 ? -8.438 23.703 12.539 1 98.31 96 THR A O 1
ATOM 803 N N . GLU A 1 97 ? -9.688 25.062 13.883 1 98.06 97 GLU A N 1
ATOM 804 C CA . GLU A 1 97 ? -8.617 25.219 14.859 1 98.06 97 GLU A CA 1
ATOM 805 C C . GLU A 1 97 ? -8.266 23.891 15.523 1 98.06 97 GLU A C 1
ATOM 807 O O . GLU A 1 97 ? -7.094 23.594 15.766 1 98.06 97 GLU A O 1
ATOM 812 N N . ASP A 1 98 ? -9.273 23.094 15.711 1 97.69 98 ASP A N 1
ATOM 813 C CA . ASP A 1 98 ? -9.055 21.766 16.281 1 97.69 98 ASP A CA 1
ATOM 814 C C . ASP A 1 98 ? -8.25 20.891 15.336 1 97.69 98 ASP A C 1
ATOM 816 O O . ASP A 1 98 ? -7.355 20.156 15.773 1 97.69 98 ASP A O 1
ATOM 820 N N . GLY A 1 99 ? -8.586 20.969 14.094 1 98 99 GLY A N 1
ATOM 821 C CA . GLY A 1 99 ? -7.84 20.219 13.086 1 98 99 GLY A CA 1
ATOM 822 C C . GLY A 1 99 ? -6.383 20.641 13 1 98 99 GLY A C 1
ATOM 823 O O . GLY A 1 99 ? -5.492 19.797 12.953 1 98 99 GLY A O 1
ATOM 824 N N . LEU A 1 100 ? -6.18 21.906 13.062 1 97.94 100 LEU A N 1
ATOM 825 C CA . LEU A 1 100 ? -4.824 22.438 13 1 97.94 100 LEU A CA 1
ATOM 826 C C . LEU A 1 100 ? -4.02 22.031 14.227 1 97.94 100 LEU A C 1
ATOM 828 O O . LEU A 1 100 ? -2.844 21.688 14.125 1 97.94 100 LEU A O 1
ATOM 832 N N . ASN A 1 101 ? -4.66 22.125 15.352 1 97.88 101 ASN A N 1
ATOM 833 C CA . ASN A 1 101 ? -4.008 21.719 16.594 1 97.88 101 ASN A CA 1
ATOM 834 C C . ASN A 1 101 ? -3.639 20.25 16.594 1 97.88 101 ASN A C 1
ATOM 836 O O . ASN A 1 101 ? -2.574 19.859 17.078 1 97.88 101 ASN A O 1
ATOM 840 N N . THR A 1 102 ? -4.523 19.516 16.031 1 97.75 102 THR A N 1
ATOM 841 C CA . THR A 1 102 ? -4.246 18.078 15.914 1 97.75 102 THR A CA 1
ATOM 842 C C . THR A 1 102 ? -3.039 17.844 15.008 1 97.75 102 THR A C 1
ATOM 844 O O . THR A 1 102 ? -2.174 17.016 15.328 1 97.75 102 THR A O 1
ATOM 847 N N . CYS A 1 103 ? -2.947 18.531 13.93 1 97.5 103 CYS A N 1
ATOM 848 C CA . CYS A 1 103 ? -1.802 18.406 13.031 1 97.5 103 CYS A CA 1
ATOM 849 C C . CYS A 1 103 ? -0.504 18.75 13.758 1 97.5 103 CYS A C 1
ATOM 851 O O . CYS A 1 103 ? 0.498 18.047 13.602 1 97.5 103 CYS A O 1
ATOM 853 N N . LYS A 1 104 ? -0.584 19.734 14.516 1 97.44 104 LYS A N 1
ATOM 854 C CA . LYS A 1 104 ? 0.593 20.203 15.242 1 97.44 104 LYS A CA 1
ATOM 855 C C . LYS A 1 104 ? 1.062 19.156 16.25 1 97.44 104 LYS A C 1
ATOM 857 O O . LYS A 1 104 ? 2.258 19.047 16.516 1 97.44 104 LYS A O 1
ATOM 862 N N . LYS A 1 105 ? 0.113 18.438 16.75 1 97.94 105 LYS A N 1
ATOM 863 C CA . LYS A 1 105 ? 0.424 17.406 17.75 1 97.94 105 LYS A CA 1
ATOM 864 C C . LYS A 1 105 ? 0.905 16.125 17.062 1 97.94 105 LYS A C 1
ATOM 866 O O . LYS A 1 105 ? 1.847 15.492 17.531 1 97.94 105 LYS A O 1
ATOM 871 N N . VAL A 1 106 ? 0.326 15.797 16 1 98.31 106 VAL A N 1
ATOM 872 C CA . VAL A 1 106 ? 0.55 14.5 15.367 1 98.31 106 VAL A CA 1
ATOM 873 C C . VAL A 1 106 ? 1.849 14.539 14.562 1 98.31 106 VAL A C 1
ATOM 875 O O . VAL A 1 106 ? 2.576 13.539 14.508 1 98.31 106 VAL A O 1
ATOM 878 N N . THR A 1 107 ? 2.166 15.688 13.984 1 97.94 107 THR A N 1
ATOM 879 C CA . THR A 1 107 ? 3.301 15.797 13.07 1 97.94 107 THR A CA 1
ATOM 880 C C . THR A 1 107 ? 4.598 15.414 13.781 1 97.94 107 THR A C 1
ATOM 882 O O . THR A 1 107 ? 5.309 14.508 13.336 1 97.94 107 THR A O 1
ATOM 885 N N . PRO A 1 108 ? 4.934 16.047 14.938 1 97.88 108 PRO A N 1
ATOM 886 C CA . PRO A 1 108 ? 6.18 15.648 15.594 1 97.88 108 PRO A CA 1
ATOM 887 C C . PRO A 1 108 ? 6.137 14.219 16.125 1 97.88 108 PRO A C 1
ATOM 889 O O . PRO A 1 108 ? 7.172 13.547 16.188 1 97.88 108 PRO A O 1
ATOM 892 N N . PHE A 1 109 ? 4.977 13.766 16.5 1 98.44 109 PHE A N 1
ATOM 893 C CA . PHE A 1 109 ? 4.812 12.406 17 1 98.44 109 PHE A CA 1
ATOM 894 C C . PHE A 1 109 ? 5.168 11.391 15.906 1 98.44 109 PHE A C 1
ATOM 896 O O . PHE A 1 109 ? 5.949 10.469 16.141 1 98.44 109 PHE A O 1
ATOM 903 N N . LEU A 1 110 ? 4.645 11.625 14.688 1 98.19 110 LEU A N 1
ATOM 904 C CA . LEU A 1 110 ? 4.918 10.719 13.578 1 98.19 110 LEU A CA 1
ATOM 905 C C . LEU A 1 110 ? 6.371 10.82 13.133 1 98.19 110 LEU A C 1
ATOM 907 O O . LEU A 1 110 ? 6.973 9.82 12.727 1 98.19 110 LEU A O 1
ATOM 911 N N . GLU A 1 111 ? 6.922 11.977 13.195 1 98 111 GLU A N 1
ATOM 912 C CA . GLU A 1 111 ? 8.328 12.125 12.828 1 98 111 GLU A CA 1
ATOM 913 C C . GLU A 1 111 ? 9.227 11.297 13.742 1 98 111 GLU A C 1
ATOM 915 O O . GLU A 1 111 ? 10.195 10.695 13.281 1 98 111 GLU A O 1
ATOM 920 N N . GLU A 1 112 ? 8.883 11.289 14.977 1 97.81 112 GLU A N 1
ATOM 921 C CA . GLU A 1 112 ? 9.641 10.469 15.922 1 97.81 112 GLU A CA 1
ATOM 922 C C . GLU A 1 112 ? 9.469 8.984 15.625 1 97.81 112 GLU A C 1
ATOM 924 O O . GLU A 1 112 ? 10.43 8.211 15.688 1 97.81 112 GLU A O 1
ATOM 929 N N . ILE A 1 113 ? 8.25 8.602 15.312 1 97.56 113 ILE A N 1
ATOM 930 C CA . ILE A 1 113 ? 7.961 7.215 14.961 1 97.56 113 ILE A CA 1
ATOM 931 C C . ILE A 1 113 ? 8.781 6.812 13.734 1 97.56 113 ILE A C 1
ATOM 933 O O . ILE A 1 113 ? 9.344 5.719 13.688 1 97.56 113 ILE A O 1
ATOM 937 N N . PHE A 1 114 ? 8.898 7.695 12.781 1 98 114 PHE A N 1
ATOM 938 C CA . PHE A 1 114 ? 9.578 7.387 11.531 1 98 114 PHE A CA 1
ATOM 939 C C . PHE A 1 114 ? 11.094 7.344 11.742 1 98 114 PHE A C 1
ATOM 941 O O . PHE A 1 114 ? 11.805 6.637 11.023 1 98 114 PHE A O 1
ATOM 948 N N . LYS A 1 115 ? 11.594 8.055 12.711 1 97.19 115 LYS A N 1
ATOM 949 C CA . LYS A 1 115 ? 13.016 7.914 13.039 1 97.19 115 LYS A CA 1
ATOM 950 C C . LYS A 1 115 ? 13.344 6.473 13.414 1 97.19 115 LYS A C 1
ATOM 952 O O . LYS A 1 115 ? 14.406 5.957 13.047 1 97.19 115 LYS A O 1
ATOM 957 N N . ASP A 1 116 ? 12.391 5.867 14.078 1 97.25 116 ASP A N 1
ATOM 958 C CA . ASP A 1 116 ? 12.57 4.469 14.453 1 97.25 116 ASP A CA 1
ATOM 959 C C . ASP A 1 116 ? 12.414 3.551 13.242 1 97.25 116 ASP A C 1
ATOM 961 O O . ASP A 1 116 ? 13.203 2.619 13.062 1 97.25 116 ASP A O 1
ATOM 965 N N . ILE A 1 117 ? 11.438 3.824 12.422 1 98.12 117 ILE A N 1
ATOM 966 C CA . ILE A 1 117 ? 11.141 3.021 11.242 1 98.12 117 ILE A CA 1
ATOM 967 C C . ILE A 1 117 ? 12.328 3.059 10.281 1 98.12 117 ILE A C 1
ATOM 969 O O . ILE A 1 117 ? 12.648 2.055 9.633 1 98.12 117 ILE A O 1
ATOM 973 N N . LEU A 1 118 ? 12.977 4.188 10.25 1 98.38 118 LEU A N 1
ATOM 974 C CA . LEU A 1 118 ? 14.008 4.41 9.242 1 98.38 118 LEU A CA 1
ATOM 975 C C . LEU A 1 118 ? 15.398 4.301 9.859 1 98.38 118 LEU A C 1
ATOM 977 O O . LEU A 1 118 ? 16.391 4.703 9.234 1 98.38 118 LEU A O 1
ATOM 981 N N . HIS A 1 119 ? 15.391 3.734 11.031 1 96.62 119 HIS A N 1
ATOM 982 C CA . HIS A 1 119 ? 16.672 3.582 11.711 1 96.62 119 HIS A CA 1
ATOM 983 C C . HIS A 1 119 ? 17.641 2.738 10.883 1 96.62 119 HIS A C 1
ATOM 985 O O . HIS A 1 119 ? 17.219 1.79 10.211 1 96.62 119 HIS A O 1
ATOM 991 N N . ASP A 1 120 ? 18.906 3.141 10.742 1 96.81 120 ASP A N 1
ATOM 992 C CA . ASP A 1 120 ? 19.984 2.43 10.07 1 96.81 120 ASP A CA 1
ATOM 993 C C . ASP A 1 120 ? 19.891 2.588 8.555 1 96.81 120 ASP A C 1
ATOM 995 O O . ASP A 1 120 ? 20.422 1.766 7.805 1 96.81 120 ASP A O 1
ATOM 999 N N . ILE A 1 121 ? 19.141 3.484 8.062 1 98.25 121 ILE A N 1
ATOM 1000 C CA . ILE A 1 121 ? 19.109 3.863 6.656 1 98.25 121 ILE A CA 1
ATOM 1001 C C . ILE A 1 121 ? 19.703 5.258 6.48 1 98.25 121 ILE A C 1
ATOM 1003 O O . ILE A 1 121 ? 19.25 6.215 7.113 1 98.25 121 ILE A O 1
ATOM 1007 N N . SER A 1 122 ? 20.672 5.402 5.66 1 97.88 122 SER A N 1
ATOM 1008 C CA . SER A 1 122 ? 21.359 6.684 5.492 1 97.88 122 SER A CA 1
ATOM 1009 C C . SER A 1 122 ? 20.484 7.68 4.742 1 97.88 122 SER A C 1
ATOM 1011 O O . SER A 1 122 ? 19.562 7.285 4.016 1 97.88 122 SER A O 1
ATOM 1013 N N . TYR A 1 123 ? 20.812 8.906 4.898 1 96.88 123 TYR A N 1
ATOM 1014 C CA . TYR A 1 123 ? 20.094 9.961 4.195 1 96.88 123 TYR A CA 1
ATOM 1015 C C . TYR A 1 123 ? 20.219 9.789 2.688 1 96.88 123 TYR A C 1
ATOM 1017 O O . TYR A 1 123 ? 19.25 10.023 1.951 1 96.88 123 TYR A O 1
ATOM 1025 N N . GLU A 1 124 ? 21.328 9.336 2.275 1 97.56 124 GLU A N 1
ATOM 1026 C CA . GLU A 1 124 ? 21.562 9.117 0.849 1 97.56 124 GLU A CA 1
ATOM 1027 C C . GLU A 1 124 ? 20.672 7.992 0.32 1 97.56 124 GLU A C 1
ATOM 1029 O O . GLU A 1 124 ? 20.078 8.109 -0.758 1 97.56 124 GLU A O 1
ATOM 1034 N N . GLU A 1 125 ? 20.562 6.938 1.055 1 98.31 125 GLU A N 1
ATOM 1035 C CA . GLU A 1 125 ? 19.703 5.82 0.667 1 98.31 125 GLU A CA 1
ATOM 1036 C C . GLU A 1 125 ? 18.234 6.234 0.621 1 98.31 125 GLU A C 1
ATOM 1038 O O . GLU A 1 125 ? 17.5 5.836 -0.286 1 98.31 125 GLU A O 1
ATOM 1043 N N . LEU A 1 126 ? 17.875 7.051 1.562 1 98.5 126 LEU A N 1
ATOM 1044 C CA . LEU A 1 126 ? 16.484 7.516 1.609 1 98.5 126 LEU A CA 1
ATOM 1045 C C . LEU A 1 126 ? 16.188 8.43 0.426 1 98.5 126 LEU A C 1
ATOM 1047 O O . LEU A 1 126 ? 15.078 8.391 -0.117 1 98.5 126 LEU A O 1
ATOM 1051 N N . ASN A 1 127 ? 17.141 9.234 0.077 1 98.38 127 ASN A N 1
ATOM 1052 C CA . ASN A 1 127 ? 16.953 10.102 -1.079 1 98.38 127 ASN A CA 1
ATOM 1053 C C . ASN A 1 127 ? 16.797 9.297 -2.367 1 98.38 127 ASN A C 1
ATOM 1055 O O . ASN A 1 127 ? 15.969 9.633 -3.217 1 98.38 127 ASN A O 1
ATOM 1059 N N . ILE A 1 128 ? 17.578 8.305 -2.502 1 98.5 128 ILE A N 1
ATOM 1060 C CA . ILE A 1 128 ? 17.453 7.426 -3.662 1 98.5 128 ILE A CA 1
ATOM 1061 C C . ILE A 1 128 ? 16.109 6.703 -3.631 1 98.5 128 ILE A C 1
ATOM 1063 O O . ILE A 1 128 ? 15.438 6.586 -4.66 1 98.5 128 ILE A O 1
ATOM 1067 N N . TYR A 1 129 ? 15.766 6.242 -2.434 1 98.75 129 TYR A N 1
ATOM 1068 C CA . TYR A 1 129 ? 14.477 5.59 -2.23 1 98.75 129 TYR A CA 1
ATOM 1069 C C . TYR A 1 129 ? 13.328 6.488 -2.688 1 98.75 129 TYR A C 1
ATOM 1071 O O . TYR A 1 129 ? 12.469 6.059 -3.455 1 98.75 129 TYR A O 1
ATOM 1079 N N . ARG A 1 130 ? 13.305 7.684 -2.242 1 98.62 130 ARG A N 1
ATOM 1080 C CA . ARG A 1 130 ? 12.281 8.656 -2.613 1 98.62 130 ARG A CA 1
ATOM 1081 C C . ARG A 1 130 ? 12.281 8.914 -4.117 1 98.62 130 ARG A C 1
ATOM 1083 O O . ARG A 1 130 ? 11.227 8.992 -4.738 1 98.62 130 ARG A O 1
ATOM 1090 N N . LYS A 1 131 ? 13.453 9.031 -4.699 1 98.44 131 LYS A N 1
ATOM 1091 C CA . LYS A 1 131 ? 13.578 9.258 -6.137 1 98.44 131 LYS A CA 1
ATOM 1092 C C . LYS A 1 131 ? 12.945 8.117 -6.93 1 98.44 131 LYS A C 1
ATOM 1094 O O . LYS A 1 131 ? 12.258 8.352 -7.926 1 98.44 131 LYS A O 1
ATOM 1099 N N . VAL A 1 132 ? 13.18 6.926 -6.512 1 98.69 132 VAL A N 1
ATOM 1100 C CA . VAL A 1 132 ? 12.648 5.746 -7.184 1 98.69 132 VAL A CA 1
ATOM 1101 C C . VAL A 1 132 ? 11.125 5.734 -7.066 1 98.69 132 VAL A C 1
ATOM 1103 O O . VAL A 1 132 ? 10.422 5.473 -8.047 1 98.69 132 VAL A O 1
ATOM 1106 N N . LEU A 1 133 ? 10.602 6.039 -5.867 1 98.56 133 LEU A N 1
ATOM 1107 C CA . LEU A 1 133 ? 9.164 6.125 -5.676 1 98.56 133 LEU A CA 1
ATOM 1108 C C . LEU A 1 133 ? 8.539 7.121 -6.648 1 98.56 133 LEU A C 1
ATOM 1110 O O . LEU A 1 133 ? 7.543 6.82 -7.305 1 98.56 133 LEU A O 1
ATOM 1114 N N . LEU A 1 134 ? 9.141 8.266 -6.742 1 98 134 LEU A N 1
ATOM 1115 C CA . LEU A 1 134 ? 8.625 9.32 -7.609 1 98 134 LEU A CA 1
ATOM 1116 C C . LEU A 1 134 ? 8.656 8.891 -9.07 1 98 134 LEU A C 1
ATOM 1118 O O . LEU A 1 134 ? 7.715 9.156 -9.82 1 98 134 LEU A O 1
ATOM 1122 N N . GLN A 1 135 ? 9.703 8.242 -9.461 1 98.5 135 GLN A N 1
ATOM 1123 C CA . GLN A 1 135 ? 9.836 7.789 -10.836 1 98.5 135 GLN A CA 1
ATOM 1124 C C . GLN A 1 135 ? 8.805 6.707 -11.156 1 98.5 135 GLN A C 1
ATOM 1126 O O . GLN A 1 135 ? 8.234 6.695 -12.25 1 98.5 135 GLN A O 1
ATOM 1131 N N . ILE A 1 136 ? 8.617 5.738 -10.234 1 98.56 136 ILE A N 1
ATOM 1132 C CA . ILE A 1 136 ? 7.598 4.715 -10.422 1 98.56 136 ILE A CA 1
ATOM 1133 C C . ILE A 1 136 ? 6.234 5.371 -10.602 1 98.56 136 ILE A C 1
ATOM 1135 O O . ILE A 1 136 ? 5.48 5.008 -11.508 1 98.56 136 ILE A O 1
ATOM 1139 N N . ASN A 1 137 ? 5.898 6.352 -9.758 1 96.94 137 ASN A N 1
ATOM 1140 C CA . ASN A 1 137 ? 4.633 7.074 -9.859 1 96.94 137 ASN A CA 1
ATOM 1141 C C . ASN A 1 137 ? 4.48 7.75 -11.219 1 96.94 137 ASN A C 1
ATOM 1143 O O . ASN A 1 137 ? 3.389 7.773 -11.781 1 96.94 137 ASN A O 1
ATOM 1147 N N . LYS A 1 138 ? 5.523 8.258 -11.703 1 97.12 138 LYS A N 1
ATOM 1148 C CA . LYS A 1 138 ? 5.523 8.945 -12.992 1 97.12 138 LYS A CA 1
ATOM 1149 C C . LYS A 1 138 ? 5.324 7.961 -14.141 1 97.12 138 LYS A C 1
ATOM 1151 O O . LYS A 1 138 ? 4.633 8.266 -15.117 1 97.12 138 LYS A O 1
ATOM 1156 N N . ASN A 1 139 ? 5.926 6.801 -14.039 1 97.81 139 ASN A N 1
ATOM 1157 C CA . ASN A 1 139 ? 5.906 5.816 -15.109 1 97.81 139 ASN A CA 1
ATOM 1158 C C . ASN A 1 139 ? 4.551 5.125 -15.219 1 97.81 139 ASN A C 1
ATOM 1160 O O . ASN A 1 139 ? 4.184 4.625 -16.281 1 97.81 139 ASN A O 1
ATOM 1164 N N . ILE A 1 140 ? 3.893 5.062 -14.016 1 95.69 140 ILE A N 1
ATOM 1165 C CA . ILE A 1 140 ? 2.582 4.426 -14.039 1 95.69 140 ILE A CA 1
ATOM 1166 C C . ILE A 1 140 ? 1.531 5.418 -14.531 1 95.69 140 ILE A C 1
ATOM 1168 O O . ILE A 1 140 ? 1.362 6.492 -13.953 1 95.69 140 ILE A O 1
ATOM 1172 N N . LYS A 1 141 ? 1.056 5.219 -15.742 1 77.94 141 LYS A N 1
ATOM 1173 C CA . LYS A 1 141 ? 0.081 6.078 -16.406 1 77.94 141 LYS A CA 1
ATOM 1174 C C . LYS A 1 141 ? -1.345 5.688 -16.031 1 77.94 141 LYS A C 1
ATOM 1176 O O . LYS A 1 141 ? -1.652 4.504 -15.891 1 77.94 141 LYS A O 1
ATOM 1181 N N . MET B 1 1 ? 15.938 17.969 -0.248 1 74.44 1 MET B N 1
ATOM 1182 C CA . MET B 1 1 ? 16.016 17.484 1.127 1 74.44 1 MET B CA 1
ATOM 1183 C C . MET B 1 1 ? 14.656 17.016 1.619 1 74.44 1 MET B C 1
ATOM 1185 O O . MET B 1 1 ? 13.625 17.547 1.207 1 74.44 1 MET B O 1
ATOM 1189 N N . LEU B 1 2 ? 14.719 15.75 2.391 1 85.94 2 LEU B N 1
ATOM 1190 C CA . LEU B 1 2 ? 13.484 15.25 2.984 1 85.94 2 LEU B CA 1
ATOM 1191 C C . LEU B 1 2 ? 12.961 16.219 4.047 1 85.94 2 LEU B C 1
ATOM 1193 O O . LEU B 1 2 ? 13.703 16.594 4.957 1 85.94 2 LEU B O 1
ATOM 1197 N N . LYS B 1 3 ? 11.742 16.812 3.811 1 88 3 LYS B N 1
ATOM 1198 C CA . LYS B 1 3 ? 11.156 17.734 4.777 1 88 3 LYS B CA 1
ATOM 1199 C C . LYS B 1 3 ? 10.406 16.984 5.875 1 88 3 LYS B C 1
ATOM 1201 O O . LYS B 1 3 ? 10.43 17.391 7.039 1 88 3 LYS B O 1
ATOM 1206 N N . SER B 1 4 ? 9.812 15.938 5.551 1 95.25 4 SER B N 1
ATOM 1207 C CA . SER B 1 4 ? 9.039 15.117 6.473 1 95.25 4 SER B CA 1
ATOM 1208 C C . SER B 1 4 ? 9.156 13.641 6.137 1 95.25 4 SER B C 1
ATOM 1210 O O . SER B 1 4 ? 8.812 13.219 5.031 1 95.25 4 SER B O 1
ATOM 1212 N N . TYR B 1 5 ? 9.672 12.883 7.117 1 96.56 5 TYR B N 1
ATOM 1213 C CA . TYR B 1 5 ? 9.773 11.445 6.898 1 96.56 5 TYR B CA 1
ATOM 1214 C C . TYR B 1 5 ? 8.406 10.836 6.621 1 96.56 5 TYR B C 1
ATOM 1216 O O . TYR B 1 5 ? 8.258 10.008 5.715 1 96.56 5 TYR B O 1
ATOM 1224 N N . ASP B 1 6 ? 7.473 11.367 7.305 1 96.38 6 ASP B N 1
ATOM 1225 C CA . ASP B 1 6 ? 6.113 10.867 7.125 1 96.38 6 ASP B CA 1
ATOM 1226 C C . ASP B 1 6 ? 5.598 11.172 5.719 1 96.38 6 ASP B C 1
ATOM 1228 O O . ASP B 1 6 ? 5.152 10.266 5.008 1 96.38 6 ASP B O 1
ATOM 1232 N N . GLU B 1 7 ? 5.742 12.359 5.301 1 95.12 7 GLU B N 1
ATOM 1233 C CA . GLU B 1 7 ? 5.203 12.75 4.004 1 95.12 7 GLU B CA 1
ATOM 1234 C C . GLU B 1 7 ? 6.07 12.227 2.861 1 95.12 7 GLU B C 1
ATOM 1236 O O . GLU B 1 7 ? 5.566 11.594 1.932 1 95.12 7 GLU B O 1
ATOM 1241 N N . ASP B 1 8 ? 7.379 12.438 3.002 1 95.5 8 ASP B N 1
ATOM 1242 C CA . ASP B 1 8 ? 8.297 12.164 1.898 1 95.5 8 ASP B CA 1
ATOM 1243 C C . ASP B 1 8 ? 8.523 10.664 1.731 1 95.5 8 ASP B C 1
ATOM 1245 O O . ASP B 1 8 ? 8.82 10.195 0.63 1 95.5 8 ASP B O 1
ATOM 1249 N N . ILE B 1 9 ? 8.367 9.922 2.83 1 97.81 9 ILE B N 1
ATOM 1250 C CA . ILE B 1 9 ? 8.656 8.492 2.764 1 97.81 9 ILE B CA 1
ATOM 1251 C C . ILE B 1 9 ? 7.383 7.691 3.004 1 97.81 9 ILE B C 1
ATOM 1253 O O . ILE B 1 9 ? 6.957 6.918 2.143 1 97.81 9 ILE B O 1
ATOM 1257 N N . GLY B 1 10 ? 6.754 7.949 4.145 1 97.75 10 GLY B N 1
ATOM 1258 C CA . GLY B 1 10 ? 5.578 7.176 4.516 1 97.75 10 GLY B CA 1
ATOM 1259 C C . GLY B 1 10 ? 4.434 7.324 3.533 1 97.75 10 GLY B C 1
ATOM 1260 O O . GLY B 1 10 ? 3.986 6.34 2.938 1 97.75 10 GLY B O 1
ATOM 1261 N N . MET B 1 11 ? 3.973 8.523 3.291 1 96.56 11 MET B N 1
ATOM 1262 C CA . MET B 1 11 ? 2.822 8.789 2.432 1 96.56 11 MET B CA 1
ATOM 1263 C C . MET B 1 11 ? 3.154 8.484 0.973 1 96.56 11 MET B C 1
ATOM 1265 O O . MET B 1 11 ? 2.324 7.949 0.24 1 96.56 11 MET B O 1
ATOM 1269 N N . LEU B 1 12 ? 4.316 8.805 0.59 1 96.94 12 LEU B N 1
ATOM 1270 C CA . LEU B 1 12 ? 4.719 8.531 -0.787 1 96.94 12 LEU B CA 1
ATOM 1271 C C . LEU B 1 12 ? 4.793 7.035 -1.05 1 96.94 12 LEU B C 1
ATOM 1273 O O . LEU B 1 12 ? 4.402 6.566 -2.123 1 96.94 12 LEU B O 1
ATOM 1277 N N . THR B 1 13 ? 5.32 6.238 -0.103 1 98.38 13 THR B N 1
ATOM 1278 C CA . THR B 1 13 ? 5.352 4.785 -0.221 1 98.38 13 THR B CA 1
ATOM 1279 C C . THR B 1 13 ? 3.939 4.223 -0.372 1 98.38 13 THR B C 1
ATOM 1281 O O . THR B 1 13 ? 3.688 3.391 -1.245 1 98.38 13 THR B O 1
ATOM 1284 N N . ASN B 1 14 ? 3.096 4.688 0.452 1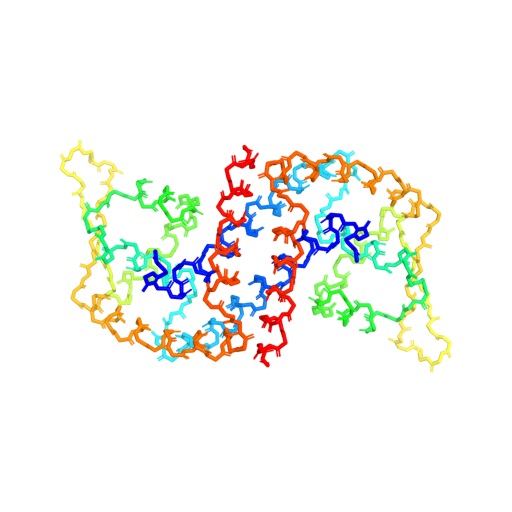 97.12 14 ASN B N 1
ATOM 1285 C CA . ASN B 1 14 ? 1.707 4.242 0.423 1 97.12 14 ASN B CA 1
ATOM 1286 C C . ASN B 1 14 ? 1.038 4.574 -0.907 1 97.12 14 ASN B C 1
ATOM 1288 O O . ASN B 1 14 ? 0.4 3.717 -1.519 1 97.12 14 ASN B O 1
ATOM 1292 N N . LYS B 1 15 ? 1.192 5.801 -1.322 1 96.31 15 LYS B N 1
ATOM 1293 C CA . LYS B 1 15 ? 0.615 6.254 -2.584 1 96.31 15 LYS B CA 1
ATOM 1294 C C . LYS B 1 15 ? 1.125 5.418 -3.754 1 96.31 15 LYS B C 1
ATOM 1296 O O . LYS B 1 15 ? 0.338 4.957 -4.586 1 96.31 15 LYS B O 1
ATOM 1301 N N . THR B 1 16 ? 2.383 5.234 -3.807 1 97.88 16 THR B N 1
ATOM 1302 C CA . THR B 1 16 ? 3.008 4.492 -4.898 1 97.88 16 THR B CA 1
ATOM 1303 C C . THR B 1 16 ? 2.551 3.035 -4.891 1 97.88 16 THR B C 1
ATOM 1305 O O . THR B 1 16 ? 2.25 2.469 -5.945 1 97.88 16 THR B O 1
ATOM 1308 N N . SER B 1 17 ? 2.521 2.465 -3.723 1 98 17 SER B N 1
ATOM 1309 C CA . SER B 1 17 ? 2.094 1.075 -3.609 1 98 17 SER B CA 1
ATOM 1310 C C . SER B 1 17 ? 0.654 0.898 -4.078 1 98 17 SER B C 1
ATOM 1312 O O . SER B 1 17 ? 0.346 -0.041 -4.816 1 98 17 SER B O 1
ATOM 1314 N N . LYS B 1 18 ? -0.216 1.766 -3.703 1 96.5 18 LYS B N 1
ATOM 1315 C CA . LYS B 1 18 ? -1.613 1.687 -4.121 1 96.5 18 LYS B CA 1
ATOM 1316 C C . LYS B 1 18 ? -1.744 1.815 -5.637 1 96.5 18 LYS B C 1
ATOM 1318 O O . LYS B 1 18 ? -2.488 1.062 -6.266 1 96.5 18 LYS B O 1
ATOM 1323 N N . LYS B 1 19 ? -1.056 2.779 -6.148 1 96.81 19 LYS B N 1
ATOM 1324 C CA . LYS B 1 19 ? -1.072 2.979 -7.594 1 96.81 19 LYS B CA 1
ATOM 1325 C C . LYS B 1 19 ? -0.545 1.746 -8.328 1 96.81 19 LYS B C 1
ATOM 1327 O O . LYS B 1 19 ? -1.108 1.332 -9.344 1 96.81 19 LYS B O 1
ATOM 1332 N N . LEU B 1 20 ? 0.498 1.192 -7.812 1 98 20 LEU B N 1
ATOM 1333 C CA . LEU B 1 20 ? 1.117 0.001 -8.383 1 98 20 LEU B CA 1
ATOM 1334 C C . LEU B 1 20 ? 0.152 -1.18 -8.352 1 98 20 LEU B C 1
ATOM 1336 O O . LEU B 1 20 ? -0.03 -1.861 -9.367 1 98 20 LEU B O 1
ATOM 1340 N N . VAL B 1 21 ? -0.459 -1.405 -7.262 1 97.5 21 VAL B N 1
ATOM 1341 C CA . VAL B 1 21 ? -1.383 -2.523 -7.102 1 97.5 21 VAL B CA 1
ATOM 1342 C C . VAL B 1 21 ? -2.572 -2.35 -8.039 1 97.5 21 VAL B C 1
ATOM 1344 O O . VAL B 1 21 ? -2.988 -3.301 -8.711 1 97.5 21 VAL B O 1
ATOM 1347 N N . HIS B 1 22 ? -3.066 -1.161 -8.133 1 97 22 HIS B N 1
ATOM 1348 C CA . HIS B 1 22 ? -4.188 -0.886 -9.031 1 97 22 HIS B CA 1
ATOM 1349 C C . HIS B 1 22 ? -3.809 -1.15 -10.484 1 97 22 HIS B C 1
ATOM 1351 O O . HIS B 1 22 ? -4.574 -1.771 -11.227 1 97 22 HIS B O 1
ATOM 1357 N N . TYR B 1 23 ? -2.662 -0.65 -10.828 1 98 23 TYR B N 1
ATOM 1358 C CA . TYR B 1 23 ? -2.184 -0.827 -12.195 1 98 23 TYR B CA 1
ATOM 1359 C C . TYR B 1 23 ? -1.992 -2.303 -12.523 1 98 23 TYR B C 1
ATOM 1361 O O . TYR B 1 23 ? -2.439 -2.779 -13.57 1 98 23 TYR B O 1
ATOM 1369 N N . VAL B 1 24 ? -1.362 -3.041 -11.625 1 98 24 VAL B N 1
ATOM 1370 C CA . VAL B 1 24 ? -1.094 -4.461 -11.828 1 98 24 VAL B CA 1
ATOM 1371 C C . VAL B 1 24 ? -2.408 -5.238 -11.859 1 98 24 VAL B C 1
ATOM 1373 O O . VAL B 1 24 ? -2.574 -6.164 -12.656 1 98 24 VAL B O 1
ATOM 1376 N N . ASN B 1 25 ? -3.311 -4.879 -11.031 1 97.94 25 ASN B N 1
ATOM 1377 C CA . ASN B 1 25 ? -4.629 -5.5 -11.047 1 97.94 25 ASN B CA 1
ATOM 1378 C C . ASN B 1 25 ? -5.297 -5.367 -12.406 1 97.94 25 ASN B C 1
ATOM 1380 O O . ASN B 1 25 ? -5.887 -6.324 -12.914 1 97.94 25 ASN B O 1
ATOM 1384 N N . LYS B 1 26 ? -5.211 -4.203 -12.938 1 97.81 26 LYS B N 1
ATOM 1385 C CA . LYS B 1 26 ? -5.785 -3.969 -14.258 1 97.81 26 LYS B CA 1
ATOM 1386 C C . LYS B 1 26 ? -5.156 -4.887 -15.305 1 97.81 26 LYS B C 1
ATOM 1388 O O . LYS B 1 26 ? -5.848 -5.414 -16.172 1 97.81 26 LYS B O 1
ATOM 1393 N N . LYS B 1 27 ? -3.883 -5.09 -15.195 1 97.81 27 LYS B N 1
ATOM 1394 C CA . LYS B 1 27 ? -3.16 -5.93 -16.156 1 97.81 27 LYS B CA 1
ATOM 1395 C C . LYS B 1 27 ? -3.482 -7.406 -15.945 1 97.81 27 LYS B C 1
ATOM 1397 O O . LYS B 1 27 ? -3.508 -8.18 -16.891 1 97.81 27 LYS B O 1
ATOM 1402 N N . LEU B 1 28 ? -3.781 -7.793 -14.734 1 98.25 28 LEU B N 1
ATOM 1403 C CA . LEU B 1 28 ? -3.994 -9.188 -14.383 1 98.25 28 LEU B CA 1
ATOM 1404 C C . LEU B 1 28 ? -5.406 -9.633 -14.75 1 98.25 28 LEU B C 1
ATOM 1406 O O . LEU B 1 28 ? -5.695 -10.836 -14.789 1 98.25 28 LEU B O 1
ATOM 1410 N N . LYS B 1 29 ? -6.254 -8.672 -15.086 1 96.94 29 LYS B N 1
ATOM 1411 C CA . LYS B 1 29 ? -7.641 -8.977 -15.422 1 96.94 29 LYS B CA 1
ATOM 1412 C C . LYS B 1 29 ? -7.719 -9.945 -16.609 1 96.94 29 LYS B C 1
ATOM 1414 O O . LYS B 1 29 ? -8.617 -10.781 -16.656 1 96.94 29 LYS B O 1
ATOM 1419 N N . LYS B 1 30 ? -6.816 -9.805 -17.484 1 95.44 30 LYS B N 1
ATOM 1420 C CA . LYS B 1 30 ? -6.844 -10.648 -18.672 1 95.44 30 LYS B CA 1
ATOM 1421 C C . LYS B 1 30 ? -6.625 -12.117 -18.312 1 95.44 30 LYS B C 1
ATOM 1423 O O . LYS B 1 30 ? -6.988 -13.008 -19.094 1 95.44 30 LYS B O 1
ATOM 1428 N N . PHE B 1 31 ? -6.094 -12.375 -17.156 1 96.38 31 PHE B N 1
ATOM 1429 C CA . PHE B 1 31 ? -5.855 -13.734 -16.703 1 96.38 31 PHE B CA 1
ATOM 1430 C C . PHE B 1 31 ? -6.871 -14.141 -15.641 1 96.38 31 PHE B C 1
ATOM 1432 O O . PHE B 1 31 ? -6.707 -15.164 -14.977 1 96.38 31 PHE B O 1
ATOM 1439 N N . HIS B 1 32 ? -7.785 -13.211 -15.375 1 95.44 32 HIS B N 1
ATOM 1440 C CA . HIS B 1 32 ? -8.82 -13.422 -14.367 1 95.44 32 HIS B CA 1
ATOM 1441 C C . HIS B 1 32 ? -8.203 -13.586 -12.977 1 95.44 32 HIS B C 1
ATOM 1443 O O . HIS B 1 32 ? -8.602 -14.477 -12.219 1 95.44 32 HIS B O 1
ATOM 1449 N N . LEU B 1 33 ? -7.234 -12.805 -12.695 1 97.75 33 LEU B N 1
ATOM 1450 C CA . LEU B 1 33 ? -6.527 -12.82 -11.422 1 97.75 33 LEU B CA 1
ATOM 1451 C C . LEU B 1 33 ? -6.496 -11.422 -10.805 1 97.75 33 LEU B C 1
ATOM 1453 O O . LEU B 1 33 ? -6.41 -10.422 -11.523 1 97.75 33 LEU B O 1
ATOM 1457 N N . THR B 1 34 ? -6.516 -11.398 -9.539 1 97.19 34 THR B N 1
ATOM 1458 C CA . THR B 1 34 ? -6.16 -10.188 -8.805 1 97.19 34 THR B CA 1
ATOM 1459 C C . THR B 1 34 ? -4.727 -10.273 -8.289 1 97.19 34 THR B C 1
ATOM 1461 O O . THR B 1 34 ? -4.113 -11.336 -8.312 1 97.19 34 THR B O 1
ATOM 1464 N N . THR B 1 35 ? -4.289 -9.125 -7.82 1 97.25 35 THR B N 1
ATOM 1465 C CA . THR B 1 35 ? -2.949 -9.086 -7.246 1 97.25 35 THR B CA 1
ATOM 1466 C C . THR B 1 35 ? -2.854 -10.008 -6.035 1 97.25 35 THR B C 1
ATOM 1468 O O . THR B 1 35 ? -1.839 -10.68 -5.836 1 97.25 35 THR B O 1
ATOM 1471 N N . GLU B 1 36 ? -3.924 -10.102 -5.273 1 96.31 36 GLU B N 1
ATOM 1472 C CA . GLU B 1 36 ? -3.926 -10.945 -4.082 1 96.31 36 GLU B CA 1
ATOM 1473 C C . GLU B 1 36 ? -3.898 -12.422 -4.457 1 96.31 36 GLU B C 1
ATOM 1475 O O . GLU B 1 36 ? -3.209 -13.219 -3.818 1 96.31 36 GLU B O 1
ATOM 1480 N N . GLN B 1 37 ? -4.633 -12.75 -5.379 1 97.31 37 GLN B N 1
ATOM 1481 C CA . GLN B 1 37 ? -4.625 -14.125 -5.871 1 97.31 37 GLN B CA 1
ATOM 1482 C C . GLN B 1 37 ? -3.273 -14.484 -6.477 1 97.31 37 GLN B C 1
ATOM 1484 O O . GLN B 1 37 ? -2.768 -15.586 -6.273 1 97.31 37 GLN B O 1
ATOM 1489 N N . TRP B 1 38 ? -2.717 -13.547 -7.203 1 98 38 TRP B N 1
ATOM 1490 C CA . TRP B 1 38 ? -1.409 -13.742 -7.816 1 98 38 TRP B CA 1
ATOM 1491 C C . TRP B 1 38 ? -0.343 -14.008 -6.762 1 98 38 TRP B C 1
ATOM 1493 O O . TRP B 1 38 ? 0.457 -14.938 -6.895 1 98 38 TRP B O 1
ATOM 1503 N N . LEU B 1 39 ? -0.382 -13.242 -5.75 1 96.81 39 LEU B N 1
ATOM 1504 C CA . LEU B 1 39 ? 0.584 -13.398 -4.668 1 96.81 39 LEU B CA 1
ATOM 1505 C C . LEU B 1 39 ? 0.518 -14.805 -4.078 1 96.81 39 LEU B C 1
ATOM 1507 O O . LEU B 1 39 ? 1.553 -15.43 -3.836 1 96.81 39 LEU B O 1
ATOM 1511 N N . VAL B 1 40 ? -0.646 -15.273 -3.885 1 96.75 40 VAL B N 1
ATOM 1512 C CA . VAL B 1 40 ? -0.839 -16.609 -3.328 1 96.75 40 VAL B CA 1
ATOM 1513 C C . VAL B 1 40 ? -0.342 -17.656 -4.32 1 96.75 40 VAL B C 1
ATOM 1515 O O . VAL B 1 40 ? 0.374 -18.594 -3.943 1 96.75 40 VAL B O 1
ATOM 1518 N N . LEU B 1 41 ? -0.672 -17.469 -5.539 1 97.56 41 LEU B N 1
ATOM 1519 C CA . LEU B 1 41 ? -0.334 -18.422 -6.586 1 97.56 41 LEU B CA 1
ATOM 1520 C C . LEU B 1 41 ? 1.178 -18.531 -6.758 1 97.56 41 LEU B C 1
ATOM 1522 O O . LEU B 1 41 ? 1.716 -19.625 -6.883 1 97.56 41 LEU B O 1
ATOM 1526 N N . VAL B 1 42 ? 1.834 -17.469 -6.738 1 96.56 42 VAL B N 1
ATOM 1527 C CA . VAL B 1 42 ? 3.283 -17.438 -6.906 1 96.56 42 VAL B CA 1
ATOM 1528 C C . VAL B 1 42 ? 3.951 -18.172 -5.738 1 96.56 42 VAL B C 1
ATOM 1530 O O . VAL B 1 42 ? 4.902 -18.938 -5.934 1 96.56 42 VAL B O 1
ATOM 1533 N N . ASN B 1 43 ? 3.498 -17.875 -4.57 1 96.31 43 ASN B N 1
ATOM 1534 C CA . ASN B 1 43 ? 4.059 -18.547 -3.404 1 96.31 43 ASN B CA 1
ATOM 1535 C C . ASN B 1 43 ? 3.867 -20.062 -3.484 1 96.31 43 ASN B C 1
ATOM 1537 O O . ASN B 1 43 ? 4.785 -20.828 -3.17 1 96.31 43 ASN B O 1
ATOM 1541 N N . LEU B 1 44 ? 2.736 -20.453 -3.943 1 97.19 44 LEU B N 1
ATOM 1542 C CA . LEU B 1 44 ? 2.443 -21.875 -4.066 1 97.19 44 LEU B CA 1
ATOM 1543 C C . LEU B 1 44 ? 3.285 -22.516 -5.168 1 97.19 44 LEU B C 1
ATOM 1545 O O . LEU B 1 44 ? 3.627 -23.703 -5.086 1 97.19 44 LEU B O 1
ATOM 1549 N N . SER B 1 45 ? 3.572 -21.734 -6.168 1 96.75 45 SER B N 1
ATOM 1550 C CA . SER B 1 45 ? 4.402 -22.25 -7.254 1 96.75 45 SER B CA 1
ATOM 1551 C C . SER B 1 45 ? 5.824 -22.531 -6.781 1 96.75 45 SER B C 1
ATOM 1553 O O . SER B 1 45 ? 6.527 -23.344 -7.367 1 96.75 45 SER B O 1
ATOM 1555 N N . LYS B 1 46 ? 6.223 -21.891 -5.719 1 95.38 46 LYS B N 1
ATOM 1556 C CA . LYS B 1 46 ? 7.562 -22.078 -5.16 1 95.38 46 LYS B CA 1
ATOM 1557 C C . LYS B 1 46 ? 7.57 -23.141 -4.078 1 95.38 46 LYS B C 1
ATOM 1559 O O . LYS B 1 46 ? 8.57 -23.859 -3.908 1 95.38 46 LYS B O 1
ATOM 1564 N N . LYS B 1 47 ? 6.504 -23.156 -3.293 1 94.62 47 LYS B N 1
ATOM 1565 C CA . LYS B 1 47 ? 6.336 -24.125 -2.215 1 94.62 47 LYS B CA 1
ATOM 1566 C C . LYS B 1 47 ? 4.957 -24.766 -2.268 1 94.62 47 LYS B C 1
ATOM 1568 O O . LYS B 1 47 ? 4.031 -24.328 -1.586 1 94.62 47 LYS B O 1
ATOM 1573 N N . ASN B 1 48 ? 4.973 -25.906 -2.873 1 93.38 48 ASN B N 1
ATOM 1574 C CA . ASN B 1 48 ? 3.717 -26.625 -3.025 1 93.38 48 ASN B CA 1
ATOM 1575 C C . ASN B 1 48 ? 3.408 -27.484 -1.793 1 93.38 48 ASN B C 1
ATOM 1577 O O . ASN B 1 48 ? 4.285 -27.719 -0.963 1 93.38 48 ASN B O 1
ATOM 1581 N N . ARG B 1 49 ? 2.197 -27.781 -1.641 1 93.56 49 ARG B N 1
ATOM 1582 C CA . ARG B 1 49 ? 1.737 -28.688 -0.597 1 93.56 49 ARG B CA 1
ATOM 1583 C C . ARG B 1 49 ? 2.051 -28.141 0.789 1 93.56 49 ARG B C 1
ATOM 1585 O O . ARG B 1 49 ? 2.668 -28.828 1.61 1 93.56 49 ARG B O 1
ATOM 1592 N N . ILE B 1 50 ? 1.547 -27.031 1.015 1 94.81 50 ILE B N 1
ATOM 1593 C CA . ILE B 1 50 ? 1.805 -26.391 2.301 1 94.81 50 ILE B CA 1
ATOM 1594 C C . ILE B 1 50 ? 0.49 -26.188 3.051 1 94.81 50 ILE B C 1
ATOM 1596 O O . ILE B 1 50 ? -0.58 -26.141 2.439 1 94.81 50 ILE B O 1
ATOM 1600 N N . SER B 1 51 ? 0.625 -26.062 4.32 1 94.31 51 SER B N 1
ATOM 1601 C CA . SER B 1 51 ? -0.564 -25.844 5.137 1 94.31 51 SER B CA 1
ATOM 1602 C C . SER B 1 51 ? -1.104 -24.422 4.945 1 94.31 51 SER B C 1
ATOM 1604 O O . SER B 1 51 ? -0.358 -23.516 4.582 1 94.31 51 SER B O 1
ATOM 1606 N N . GLN B 1 52 ? -2.383 -24.312 5.141 1 93.88 52 GLN B N 1
ATOM 1607 C CA . GLN B 1 52 ? -2.988 -22.984 5.078 1 93.88 52 GLN B CA 1
ATOM 1608 C C . GLN B 1 52 ? -2.326 -22.031 6.066 1 93.88 52 GLN B C 1
ATOM 1610 O O . GLN B 1 52 ? -2.15 -20.844 5.773 1 93.88 52 GLN B O 1
ATOM 1615 N N . LYS B 1 53 ? -1.962 -22.531 7.176 1 92.81 53 LYS B N 1
ATOM 1616 C CA . LYS B 1 53 ? -1.307 -21.734 8.203 1 92.81 53 LYS B CA 1
ATOM 1617 C C . LYS B 1 53 ? 0.032 -21.188 7.703 1 92.81 53 LYS B C 1
ATOM 1619 O O . LYS B 1 53 ? 0.306 -20 7.82 1 92.81 53 LYS B O 1
ATOM 1624 N N . LEU B 1 54 ? 0.79 -22.031 7.207 1 93.94 54 LEU B N 1
ATOM 1625 C CA . LEU B 1 54 ? 2.088 -21.625 6.68 1 93.94 54 LEU B CA 1
ATOM 1626 C C . LEU B 1 54 ? 1.923 -20.688 5.48 1 93.94 54 LEU B C 1
ATOM 1628 O O . LEU B 1 54 ? 2.676 -19.734 5.332 1 93.94 54 LEU B O 1
ATOM 1632 N N . LEU B 1 55 ? 0.972 -20.969 4.625 1 95.38 55 LEU B N 1
ATOM 1633 C CA . LEU B 1 55 ? 0.707 -20.125 3.467 1 95.38 55 LEU B CA 1
ATOM 1634 C C . LEU B 1 55 ? 0.289 -18.734 3.9 1 95.38 55 LEU B C 1
ATOM 1636 O O . LEU B 1 55 ? 0.686 -17.734 3.281 1 95.38 55 LEU B O 1
ATOM 1640 N N . ALA B 1 56 ? -0.479 -18.656 4.906 1 94.56 56 ALA B N 1
ATOM 1641 C CA . ALA B 1 56 ? -0.9 -17.375 5.441 1 94.56 56 ALA B CA 1
ATOM 1642 C C . ALA B 1 56 ? 0.298 -16.562 5.934 1 94.56 56 ALA B C 1
ATOM 1644 O O . ALA B 1 56 ? 0.396 -15.359 5.672 1 94.56 56 ALA B O 1
ATOM 1645 N N . GLU B 1 57 ? 1.226 -17.219 6.578 1 92.12 57 GLU B N 1
ATOM 1646 C CA . GLU B 1 57 ? 2.426 -16.594 7.113 1 92.12 57 GLU B CA 1
ATOM 1647 C C . GLU B 1 57 ? 3.312 -16.047 5.992 1 92.12 57 GLU B C 1
ATOM 1649 O O . GLU B 1 57 ? 3.762 -14.906 6.047 1 92.12 57 GLU B O 1
ATOM 1654 N N . ILE B 1 58 ? 3.428 -16.859 4.973 1 91.31 58 ILE B N 1
ATOM 1655 C CA . ILE B 1 58 ? 4.371 -16.484 3.928 1 91.31 58 ILE B CA 1
ATOM 1656 C C . ILE B 1 58 ? 3.725 -15.453 3 1 91.31 58 ILE B C 1
ATOM 1658 O O . ILE B 1 58 ? 4.422 -14.688 2.328 1 91.31 58 ILE B O 1
ATOM 1662 N N . SER B 1 59 ? 2.42 -15.461 2.898 1 92.44 59 SER B N 1
ATOM 1663 C CA . SER B 1 59 ? 1.711 -14.516 2.047 1 92.44 59 SER B CA 1
ATOM 1664 C C . SER B 1 59 ? 1.319 -13.258 2.822 1 92.44 59 SER B C 1
ATOM 1666 O O . SER B 1 59 ? 0.7 -12.352 2.268 1 92.44 59 SER B O 1
ATOM 1668 N N . ASP B 1 60 ? 1.61 -13.203 4.035 1 89.62 60 ASP B N 1
ATOM 1669 C CA . ASP B 1 60 ? 1.316 -12.07 4.906 1 89.62 60 ASP B CA 1
ATOM 1670 C C . ASP B 1 60 ? -0.175 -11.742 4.902 1 89.62 60 ASP B C 1
ATOM 1672 O O . ASP B 1 60 ? -0.565 -10.602 4.652 1 89.62 60 ASP B O 1
ATOM 1676 N N . LYS B 1 61 ? -0.961 -12.766 5.113 1 92 61 LYS B N 1
ATOM 1677 C CA . LYS B 1 61 ? -2.416 -12.648 5.141 1 92 61 LYS B CA 1
ATOM 1678 C C . LYS B 1 61 ? -2.996 -13.297 6.395 1 92 61 LYS B C 1
ATOM 1680 O O . LYS B 1 61 ? -2.439 -14.266 6.91 1 92 61 LYS B O 1
ATOM 1685 N N . ASP B 1 62 ? -4.098 -12.703 6.805 1 90.62 62 ASP B N 1
ATOM 1686 C CA . ASP B 1 62 ? -4.82 -13.406 7.859 1 90.62 62 ASP B CA 1
ATOM 1687 C C . ASP B 1 62 ? -5.59 -14.602 7.297 1 90.62 62 ASP B C 1
ATOM 1689 O O . ASP B 1 62 ? -5.906 -14.641 6.105 1 90.62 62 ASP B O 1
ATOM 1693 N N . GLN B 1 63 ? -5.938 -15.461 8.164 1 91.06 63 GLN B N 1
ATOM 1694 C CA . GLN B 1 63 ? -6.523 -16.734 7.785 1 91.06 63 GLN B CA 1
ATOM 1695 C C . GLN B 1 63 ? -7.867 -16.547 7.09 1 91.06 63 GLN B C 1
ATOM 1697 O O . GLN B 1 63 ? -8.18 -17.25 6.121 1 91.06 63 GLN B O 1
ATOM 1702 N N . SER B 1 64 ? -8.586 -15.641 7.605 1 94.06 64 SER B N 1
ATOM 1703 C CA . SER B 1 64 ? -9.914 -15.43 7.031 1 94.06 64 SER B CA 1
ATOM 1704 C C . SER B 1 64 ? -9.812 -14.914 5.598 1 94.06 64 SER B C 1
ATOM 1706 O O . SER B 1 64 ? -10.531 -15.383 4.711 1 94.06 64 SER B O 1
ATOM 1708 N N . THR B 1 65 ? -8.914 -13.977 5.348 1 94.25 65 THR B N 1
ATOM 1709 C CA . THR B 1 65 ? -8.68 -13.422 4.02 1 94.25 65 THR B CA 1
ATOM 1710 C C . THR B 1 65 ? -8.141 -14.492 3.074 1 94.25 65 THR B C 1
ATOM 1712 O O . THR B 1 65 ? -8.594 -14.602 1.933 1 94.25 65 THR B O 1
ATOM 1715 N N . LEU B 1 66 ? -7.281 -15.25 3.602 1 96.44 66 LEU B N 1
ATOM 1716 C CA . LEU B 1 66 ? -6.684 -16.297 2.779 1 96.44 66 LEU B CA 1
ATOM 1717 C C . LEU B 1 66 ? -7.723 -17.328 2.373 1 96.44 66 LEU B C 1
ATOM 1719 O O . LEU B 1 66 ? -7.738 -17.781 1.229 1 96.44 66 LEU B O 1
ATOM 1723 N N . THR B 1 67 ? -8.562 -17.688 3.312 1 96.19 67 THR B N 1
ATOM 1724 C CA . THR B 1 67 ? -9.594 -18.672 3.033 1 96.19 67 THR B CA 1
ATOM 1725 C C . THR B 1 67 ? -10.477 -18.234 1.874 1 96.19 67 THR B C 1
ATOM 1727 O O . THR B 1 67 ? -10.773 -19.016 0.97 1 96.19 67 THR B O 1
ATOM 1730 N N . ARG B 1 68 ? -10.773 -17 1.93 1 97.12 68 ARG B N 1
ATOM 1731 C CA . ARG B 1 68 ? -11.602 -16.453 0.859 1 97.12 68 ARG B CA 1
ATOM 1732 C C . ARG B 1 68 ? -10.875 -16.516 -0.48 1 97.12 68 ARG B C 1
ATOM 1734 O O . ARG B 1 68 ? -11.469 -16.891 -1.496 1 97.12 68 ARG B O 1
ATOM 1741 N N . ILE B 1 69 ? -9.68 -16.203 -0.501 1 97.69 69 ILE B N 1
ATOM 1742 C CA . ILE B 1 69 ? -8.867 -16.219 -1.714 1 97.69 69 ILE B CA 1
ATOM 1743 C C . ILE B 1 69 ? -8.742 -17.656 -2.225 1 97.69 69 ILE B C 1
ATOM 1745 O O . ILE B 1 69 ? -8.883 -17.906 -3.424 1 97.69 69 ILE B O 1
ATOM 1749 N N . LEU B 1 70 ? -8.586 -18.547 -1.319 1 97.69 70 LEU B N 1
ATOM 1750 C CA . LEU B 1 70 ? -8.43 -19.953 -1.682 1 97.69 70 LEU B CA 1
ATOM 1751 C C . LEU B 1 70 ? -9.719 -20.5 -2.268 1 97.69 70 LEU B C 1
ATOM 1753 O O . LEU B 1 70 ? -9.688 -21.297 -3.211 1 97.69 70 LEU B O 1
ATOM 1757 N N . ASP B 1 71 ? -10.828 -20.125 -1.688 1 97.88 71 ASP B N 1
ATOM 1758 C CA . ASP B 1 71 ? -12.125 -20.547 -2.215 1 97.88 71 ASP B CA 1
ATOM 1759 C C . ASP B 1 71 ? -12.266 -20.172 -3.688 1 97.88 71 ASP B C 1
ATOM 1761 O O . ASP B 1 71 ? -12.672 -20.984 -4.508 1 97.88 71 ASP B O 1
ATOM 1765 N N . ILE B 1 72 ? -11.898 -18.984 -3.977 1 98.06 72 ILE B N 1
ATOM 1766 C CA . ILE B 1 72 ? -12 -18.453 -5.336 1 98.06 72 ILE B CA 1
ATOM 1767 C C . ILE B 1 72 ? -11.031 -19.203 -6.25 1 98.06 72 ILE B C 1
ATOM 1769 O O . ILE B 1 72 ? -11.398 -19.625 -7.352 1 98.06 72 ILE B O 1
ATOM 1773 N N . MET B 1 73 ? -9.875 -19.453 -5.805 1 98.06 73 MET B N 1
ATOM 1774 C CA . MET B 1 73 ? -8.836 -20.062 -6.617 1 98.06 73 MET B CA 1
ATOM 1775 C C . MET B 1 73 ? -9.148 -21.547 -6.867 1 98.06 73 MET B C 1
ATOM 1777 O O . MET B 1 73 ? -8.82 -22.078 -7.926 1 98.06 73 MET B O 1
ATOM 1781 N N . GLU B 1 74 ? -9.742 -22.156 -5.906 1 98.06 74 GLU B N 1
ATOM 1782 C CA . GLU B 1 74 ? -10.164 -23.531 -6.078 1 98.06 74 GLU B CA 1
ATOM 1783 C C . GLU B 1 74 ? -11.266 -23.656 -7.129 1 98.06 74 GLU B C 1
ATOM 1785 O O . GLU B 1 74 ? -11.242 -24.562 -7.957 1 98.06 74 GLU B O 1
ATOM 1790 N N . ARG B 1 75 ? -12.172 -22.734 -7.055 1 97.56 75 ARG B N 1
ATOM 1791 C CA . ARG B 1 75 ? -13.234 -22.703 -8.047 1 97.56 75 ARG B CA 1
ATOM 1792 C C . ARG B 1 75 ? -12.672 -22.484 -9.453 1 97.56 75 ARG B C 1
ATOM 1794 O O . ARG B 1 75 ? -13.203 -23.031 -10.43 1 97.56 75 ARG B O 1
ATOM 1801 N N . LYS B 1 76 ? -11.547 -21.812 -9.539 1 96.94 76 LYS B N 1
ATOM 1802 C CA . LYS B 1 76 ? -10.898 -21.547 -10.82 1 96.94 76 LYS B CA 1
ATOM 1803 C C . LYS B 1 76 ? -9.977 -22.688 -11.219 1 96.94 76 LYS B C 1
ATOM 1805 O O . LYS B 1 76 ? -9.328 -22.641 -12.266 1 96.94 76 LYS B O 1
ATOM 1810 N N . ASN B 1 77 ? -9.828 -23.594 -10.297 1 97.81 77 ASN B N 1
ATOM 1811 C CA . ASN B 1 77 ? -9.023 -24.797 -10.5 1 97.81 77 ASN B CA 1
ATOM 1812 C C . ASN B 1 77 ? -7.531 -24.484 -10.492 1 97.81 77 ASN B C 1
ATOM 1814 O O . ASN B 1 77 ? -6.75 -25.109 -11.211 1 97.81 77 ASN B O 1
ATOM 1818 N N . PHE B 1 78 ? -7.152 -23.469 -9.805 1 98.19 78 PHE B N 1
ATOM 1819 C CA . PHE B 1 78 ? -5.738 -23.109 -9.688 1 98.19 78 PHE B CA 1
ATOM 1820 C C . PHE B 1 78 ? -5.086 -23.891 -8.547 1 98.19 78 PHE B C 1
ATOM 1822 O O . PHE B 1 78 ? -3.871 -24.094 -8.539 1 98.19 78 PHE B O 1
ATOM 1829 N N . ILE B 1 79 ? -5.926 -24.266 -7.586 1 98.25 79 ILE B N 1
ATOM 1830 C CA . ILE B 1 79 ? -5.418 -24.984 -6.418 1 98.25 79 ILE B CA 1
ATOM 1831 C C . ILE B 1 79 ? -6.402 -26.078 -6.016 1 98.25 79 ILE B C 1
ATOM 1833 O O . ILE B 1 79 ? -7.523 -26.141 -6.527 1 98.25 79 ILE B O 1
ATOM 1837 N N . GLU B 1 80 ? -5.91 -26.938 -5.129 1 97.88 80 GLU B N 1
ATOM 1838 C CA . GLU B 1 80 ? -6.723 -27.969 -4.492 1 97.88 80 GLU B CA 1
ATOM 1839 C C . GLU B 1 80 ? -6.398 -28.078 -3.004 1 97.88 80 GLU B C 1
ATOM 1841 O O . GLU B 1 80 ? -5.258 -27.844 -2.594 1 97.88 80 GLU B O 1
ATOM 1846 N N . ARG B 1 81 ? -7.426 -28.422 -2.277 1 96 81 ARG B N 1
ATOM 1847 C CA . ARG B 1 81 ? -7.25 -28.656 -0.848 1 96 81 ARG B CA 1
ATOM 1848 C C . ARG B 1 81 ? -7.312 -30.141 -0.528 1 96 81 ARG B C 1
ATOM 1850 O O . ARG B 1 81 ? -8.164 -30.859 -1.058 1 96 81 ARG B O 1
ATOM 1857 N N . HIS B 1 82 ? -6.371 -30.5 0.256 1 94.62 82 HIS B N 1
ATOM 1858 C CA . HIS B 1 82 ? -6.34 -31.875 0.706 1 94.62 82 HIS B CA 1
ATOM 1859 C C . HIS B 1 82 ? -6.281 -31.969 2.229 1 94.62 82 HIS B C 1
ATOM 1861 O O . HIS B 1 82 ? -5.629 -31.141 2.873 1 94.62 82 HIS B O 1
ATOM 1867 N N . ALA B 1 83 ? -6.969 -32.969 2.771 1 90.88 83 ALA B N 1
ATOM 1868 C CA . ALA B 1 83 ? -6.891 -33.156 4.219 1 90.88 83 ALA B CA 1
ATOM 1869 C C . ALA B 1 83 ? -5.473 -33.531 4.645 1 90.88 83 ALA B C 1
ATOM 1871 O O . ALA B 1 83 ? -4.789 -34.312 3.963 1 90.88 83 ALA B O 1
ATOM 1872 N N . SER B 1 84 ? -5.066 -32.875 5.754 1 87.56 84 SER B N 1
ATOM 1873 C CA . SER B 1 84 ? -3.742 -33.188 6.273 1 87.56 84 SER B CA 1
ATOM 1874 C C . SER B 1 84 ? -3.719 -34.562 6.914 1 87.56 84 SER B C 1
ATOM 1876 O O . SER B 1 84 ? -4.672 -34.969 7.59 1 87.56 84 SER B O 1
ATOM 1878 N N . LYS B 1 85 ? -2.75 -35.188 6.652 1 84.81 85 LYS B N 1
ATOM 1879 C CA . LYS B 1 85 ? -2.582 -36.5 7.281 1 84.81 85 LYS B CA 1
ATOM 1880 C C . LYS B 1 85 ? -2.182 -36.375 8.75 1 84.81 85 LYS B C 1
ATOM 1882 O O . LYS B 1 85 ? -2.49 -37.219 9.57 1 84.81 85 LYS B O 1
ATOM 1887 N N . GLU B 1 86 ? -1.594 -35.312 9.062 1 83.69 86 GLU B N 1
ATOM 1888 C CA . GLU B 1 86 ? -1.033 -35.062 10.383 1 83.69 86 GLU B CA 1
ATOM 1889 C C . GLU B 1 86 ? -2.055 -34.406 11.305 1 83.69 86 GLU B C 1
ATOM 1891 O O . GLU B 1 86 ? -2.012 -34.594 12.523 1 83.69 86 GLU B O 1
ATOM 1896 N N . ASP B 1 87 ? -2.795 -33.562 10.703 1 77 87 ASP B N 1
ATOM 1897 C CA . ASP B 1 87 ? -3.807 -32.844 11.453 1 77 87 ASP B CA 1
ATOM 1898 C C . ASP B 1 87 ? -5.152 -32.875 10.727 1 77 87 ASP B C 1
ATOM 1900 O O . ASP B 1 87 ? -5.355 -32.125 9.766 1 77 87 ASP B O 1
ATOM 1904 N N . ARG B 1 88 ? -6.066 -33.594 11.258 1 78.5 88 ARG B N 1
ATOM 1905 C CA . ARG B 1 88 ? -7.352 -33.812 10.602 1 78.5 88 ARG B CA 1
ATOM 1906 C C . ARG B 1 88 ? -8.125 -32.5 10.461 1 78.5 88 ARG B C 1
ATOM 1908 O O . ARG B 1 88 ? -9.031 -32.406 9.625 1 78.5 88 ARG B O 1
ATOM 1915 N N . ARG B 1 89 ? -7.754 -31.5 11.172 1 80 89 ARG B N 1
ATOM 1916 C CA . ARG B 1 89 ? -8.516 -30.25 11.156 1 80 89 ARG B CA 1
ATOM 1917 C C . ARG B 1 89 ? -7.863 -29.234 10.234 1 80 89 ARG B C 1
ATOM 1919 O O . ARG B 1 89 ? -8.367 -28.109 10.078 1 80 89 ARG B O 1
ATOM 1926 N N . SER B 1 90 ? -6.75 -29.812 9.711 1 86.5 90 SER B N 1
ATOM 1927 C CA . SER B 1 90 ? -6.023 -28.891 8.852 1 86.5 90 SER B CA 1
ATOM 1928 C C . SER B 1 90 ? -6.023 -29.359 7.402 1 86.5 90 SER B C 1
ATOM 1930 O O . SER B 1 90 ? -6.273 -30.547 7.129 1 86.5 90 SER B O 1
ATOM 1932 N N . PHE B 1 91 ? -5.898 -28.375 6.547 1 91.06 91 PHE B N 1
ATOM 1933 C CA . PHE B 1 91 ? -5.832 -28.688 5.125 1 91.06 91 PHE B CA 1
ATOM 1934 C C . PHE B 1 91 ? -4.465 -28.328 4.555 1 91.06 91 PHE B C 1
ATOM 1936 O O . PHE B 1 91 ? -3.812 -27.406 5.035 1 91.06 91 PHE B O 1
ATOM 1943 N N . VAL B 1 92 ? -4.117 -29.188 3.561 1 95.62 92 VAL B N 1
ATOM 1944 C CA . VAL B 1 92 ? -2.916 -28.906 2.775 1 95.62 92 VAL B CA 1
ATOM 1945 C C . VAL B 1 92 ? -3.305 -28.359 1.405 1 95.62 92 VAL B C 1
ATOM 1947 O O . VAL B 1 92 ? -4.191 -28.906 0.742 1 95.62 92 VAL B O 1
ATOM 1950 N N . ILE B 1 93 ? -2.615 -27.266 1 1 97.56 93 ILE B N 1
ATOM 1951 C CA . ILE B 1 93 ? -2.938 -26.594 -0.254 1 97.56 93 ILE B CA 1
ATOM 1952 C C . ILE B 1 93 ? -1.953 -27.016 -1.339 1 97.56 93 ILE B C 1
ATOM 1954 O O . ILE B 1 93 ? -0.737 -26.953 -1.146 1 97.56 93 ILE B O 1
ATOM 1958 N N . HIS B 1 94 ? -2.533 -27.453 -2.43 1 97.62 94 HIS B N 1
ATOM 1959 C CA . HIS B 1 94 ? -1.743 -27.859 -3.588 1 97.62 94 HIS B CA 1
ATOM 1960 C C . HIS B 1 94 ? -2.043 -26.969 -4.793 1 97.62 94 HIS B C 1
ATOM 1962 O O . HIS B 1 94 ? -3.201 -26.641 -5.047 1 97.62 94 HIS B O 1
ATOM 1968 N N . ILE B 1 95 ? -0.97 -26.594 -5.477 1 98.19 95 ILE B N 1
ATOM 1969 C CA . ILE B 1 95 ? -1.193 -25.938 -6.762 1 98.19 95 ILE B CA 1
ATOM 1970 C C . ILE B 1 95 ? -1.474 -26.984 -7.832 1 98.19 95 ILE B C 1
ATOM 1972 O O . ILE B 1 95 ? -0.866 -28.062 -7.836 1 98.19 95 ILE B O 1
ATOM 1976 N N . THR B 1 96 ? -2.383 -26.688 -8.742 1 98.25 96 THR B N 1
ATOM 1977 C CA . THR B 1 96 ? -2.717 -27.609 -9.828 1 98.25 96 THR B CA 1
ATOM 1978 C C . THR B 1 96 ? -1.849 -27.328 -11.055 1 98.25 96 THR B C 1
ATOM 1980 O O . THR B 1 96 ? -1.083 -26.375 -11.078 1 98.25 96 THR B O 1
ATOM 1983 N N . GLU B 1 97 ? -2.004 -28.219 -12.039 1 98 97 GLU B N 1
ATOM 1984 C CA . GLU B 1 97 ? -1.34 -27.984 -13.32 1 98 97 GLU B CA 1
ATOM 1985 C C . GLU B 1 97 ? -1.818 -26.688 -13.961 1 98 97 GLU B C 1
ATOM 1987 O O . GLU B 1 97 ? -1.024 -25.953 -14.547 1 98 97 GLU B O 1
ATOM 1992 N N . ASP B 1 98 ? -3.057 -26.406 -13.758 1 97.69 98 ASP B N 1
ATOM 1993 C CA . ASP B 1 98 ? -3.617 -25.156 -14.281 1 97.69 98 ASP B CA 1
ATOM 1994 C C . ASP B 1 98 ? -3.006 -23.953 -13.578 1 97.69 98 ASP B C 1
ATOM 1996 O O . ASP B 1 98 ? -2.695 -22.938 -14.219 1 97.69 98 ASP B O 1
ATOM 2000 N N . GLY B 1 99 ? -2.871 -24.062 -12.297 1 98 99 GLY B N 1
ATOM 2001 C CA . GLY B 1 99 ? -2.229 -23 -11.531 1 98 99 GLY B CA 1
ATOM 2002 C C . GLY B 1 99 ? -0.79 -22.75 -11.945 1 98 99 GLY B C 1
ATOM 2003 O O . GLY B 1 99 ? -0.378 -21.609 -12.133 1 98 99 GLY B O 1
ATOM 2004 N N . LEU B 1 100 ? -0.103 -23.828 -12.172 1 97.94 100 LEU B N 1
ATOM 2005 C CA . LEU B 1 100 ? 1.294 -23.719 -12.586 1 97.94 100 LEU B CA 1
ATOM 2006 C C . LEU B 1 100 ? 1.411 -23.125 -13.977 1 97.94 100 LEU B C 1
ATOM 2008 O O . LEU B 1 100 ? 2.293 -22.297 -14.234 1 97.94 100 LEU B O 1
ATOM 2012 N N . ASN B 1 101 ? 0.55 -23.547 -14.836 1 97.88 101 ASN B N 1
ATOM 2013 C CA . ASN B 1 101 ? 0.534 -23.016 -16.188 1 97.88 101 ASN B CA 1
ATOM 2014 C C . ASN B 1 101 ? 0.225 -21.516 -16.203 1 97.88 101 ASN B C 1
ATOM 2016 O O . ASN B 1 101 ? 0.81 -20.766 -16.984 1 97.88 101 ASN B O 1
ATOM 2020 N N . THR B 1 102 ? -0.666 -21.172 -15.336 1 97.69 102 THR B N 1
ATOM 2021 C CA . THR B 1 102 ? -0.993 -19.75 -15.211 1 97.69 102 THR B CA 1
ATOM 2022 C C . THR B 1 102 ? 0.218 -18.969 -14.727 1 97.69 102 THR B C 1
ATOM 2024 O O . THR B 1 102 ? 0.505 -17.875 -15.25 1 97.69 102 THR B O 1
ATOM 2027 N N . CYS B 1 103 ? 0.938 -19.469 -13.789 1 97.5 103 CYS B N 1
ATOM 2028 C CA . CYS B 1 103 ? 2.146 -18.812 -13.305 1 97.5 103 CYS B CA 1
ATOM 2029 C C . CYS B 1 103 ? 3.156 -18.625 -14.43 1 97.5 103 CYS B C 1
ATOM 2031 O O . CYS B 1 103 ? 3.762 -17.562 -14.555 1 97.5 103 CYS B O 1
ATOM 2033 N N . LYS B 1 104 ? 3.258 -19.609 -15.188 1 97.38 104 LYS B N 1
ATOM 2034 C CA . LYS B 1 104 ? 4.219 -19.594 -16.281 1 97.38 104 LYS B CA 1
ATOM 2035 C C . LYS B 1 104 ? 3.855 -18.531 -17.312 1 97.38 104 LYS B C 1
ATOM 2037 O O . LYS B 1 104 ? 4.734 -17.938 -17.938 1 97.38 104 LYS B O 1
ATOM 2042 N N . LYS B 1 105 ? 2.594 -18.312 -17.438 1 97.88 105 LYS B N 1
ATOM 2043 C CA . LYS B 1 105 ? 2.107 -17.328 -18.391 1 97.88 105 LYS B CA 1
ATOM 2044 C C . LYS B 1 105 ? 2.189 -15.914 -17.828 1 97.88 105 LYS B C 1
ATOM 2046 O O . LYS B 1 105 ? 2.568 -14.977 -18.531 1 97.88 105 LYS B O 1
ATOM 2051 N N . VAL B 1 106 ? 1.886 -15.773 -16.609 1 98.25 106 VAL B N 1
ATOM 2052 C CA . VAL B 1 106 ? 1.729 -14.461 -15.984 1 98.25 106 VAL B CA 1
ATOM 2053 C C . VAL B 1 106 ? 3.1 -13.883 -15.641 1 98.25 106 VAL B C 1
ATOM 2055 O O . VAL B 1 106 ? 3.314 -12.672 -15.742 1 98.25 106 VAL B O 1
ATOM 2058 N N . THR B 1 107 ? 4.047 -14.75 -15.281 1 97.94 107 THR B N 1
ATOM 2059 C CA . THR B 1 107 ? 5.344 -14.297 -14.789 1 97.94 107 THR B CA 1
ATOM 2060 C C . THR B 1 107 ? 6.059 -13.453 -15.844 1 97.94 107 THR B C 1
ATOM 2062 O O . THR B 1 107 ? 6.414 -12.305 -15.586 1 97.94 107 THR B O 1
ATOM 2065 N N . PRO B 1 108 ? 6.234 -13.969 -17.094 1 97.88 108 PRO B N 1
ATOM 2066 C CA . PRO B 1 108 ? 6.914 -13.125 -18.078 1 97.88 108 PRO B CA 1
ATOM 2067 C C . PRO B 1 108 ? 6.102 -11.891 -18.469 1 97.88 108 PRO B C 1
ATOM 2069 O O . PRO B 1 108 ? 6.672 -10.852 -18.812 1 97.88 108 PRO B O 1
ATOM 2072 N N . PHE B 1 109 ? 4.812 -12.016 -18.438 1 98.5 109 PHE B N 1
ATOM 2073 C CA . PHE B 1 109 ? 3.939 -10.883 -18.734 1 98.5 109 PHE B CA 1
ATOM 2074 C C . PHE B 1 109 ? 4.164 -9.742 -17.75 1 98.5 109 PHE B C 1
ATOM 2076 O O . PHE B 1 109 ? 4.363 -8.602 -18.156 1 98.5 109 PHE B O 1
ATOM 2083 N N . LEU B 1 110 ? 4.207 -10.086 -16.438 1 98.19 110 LEU B N 1
ATOM 2084 C CA . LEU B 1 110 ? 4.406 -9.062 -15.414 1 98.19 110 LEU B CA 1
ATOM 2085 C C . LEU B 1 110 ? 5.828 -8.516 -15.469 1 98.19 110 LEU B C 1
ATOM 2087 O O . LEU B 1 110 ? 6.047 -7.328 -15.211 1 98.19 110 LEU B O 1
ATOM 2091 N N . GLU B 1 111 ? 6.762 -9.328 -15.789 1 98 111 GLU B N 1
ATOM 2092 C CA . GLU B 1 111 ? 8.133 -8.844 -15.898 1 98 111 GLU B CA 1
ATOM 2093 C C . GLU B 1 111 ? 8.258 -7.781 -16.984 1 98 111 GLU B C 1
ATOM 2095 O O . GLU B 1 111 ? 8.977 -6.793 -16.828 1 98 111 GLU B O 1
ATOM 2100 N N . GLU B 1 112 ? 7.562 -8.008 -18.047 1 97.81 112 GLU B N 1
ATOM 2101 C CA . GLU B 1 112 ? 7.555 -7.02 -19.109 1 97.81 112 GLU B CA 1
ATOM 2102 C C . GLU B 1 112 ? 6.879 -5.727 -18.672 1 97.81 112 GLU B C 1
ATOM 2104 O O . GLU B 1 112 ? 7.344 -4.629 -18.984 1 97.81 112 GLU B O 1
ATOM 2109 N N . ILE B 1 113 ? 5.777 -5.879 -17.969 1 97.62 113 ILE B N 1
ATOM 2110 C CA . ILE B 1 113 ? 5.062 -4.723 -17.438 1 97.62 113 ILE B CA 1
ATOM 2111 C C . ILE B 1 113 ? 5.98 -3.928 -16.516 1 97.62 113 ILE B C 1
ATOM 2113 O O . ILE B 1 113 ? 6.008 -2.695 -16.562 1 97.62 113 ILE B O 1
ATOM 2117 N N . PHE B 1 114 ? 6.754 -4.605 -15.719 1 98 114 PHE B N 1
ATOM 2118 C CA . PHE B 1 114 ? 7.605 -3.947 -14.734 1 98 114 PHE B CA 1
ATOM 2119 C C . PHE B 1 114 ? 8.805 -3.285 -15.406 1 98 114 PHE B C 1
ATOM 2121 O O . PHE B 1 114 ? 9.336 -2.295 -14.898 1 98 114 PHE B O 1
ATOM 2128 N N . LYS B 1 115 ? 9.211 -3.775 -16.547 1 97.19 115 LYS B N 1
ATOM 2129 C CA . LYS B 1 115 ? 10.242 -3.064 -17.297 1 97.19 115 LYS B CA 1
ATOM 2130 C C . LYS B 1 115 ? 9.789 -1.651 -17.656 1 97.19 115 LYS B C 1
ATOM 2132 O O . LYS B 1 115 ? 10.578 -0.709 -17.609 1 97.19 115 LYS B O 1
ATOM 2137 N N . ASP B 1 116 ? 8.523 -1.555 -17.938 1 97.25 116 ASP B N 1
ATOM 2138 C CA . ASP B 1 116 ? 7.953 -0.245 -18.234 1 97.25 116 ASP B CA 1
ATOM 2139 C C . ASP B 1 116 ? 7.828 0.605 -16.984 1 97.25 116 ASP B C 1
ATOM 2141 O O . ASP B 1 116 ? 8.156 1.794 -16.984 1 97.25 116 ASP B O 1
ATOM 2145 N N . ILE B 1 117 ? 7.387 -0.001 -15.906 1 98.19 117 ILE B N 1
ATOM 2146 C CA . ILE B 1 117 ? 7.18 0.683 -14.633 1 98.19 117 ILE B CA 1
ATOM 2147 C C . ILE B 1 117 ? 8.508 1.221 -14.117 1 98.19 117 ILE B C 1
ATOM 2149 O O . ILE B 1 117 ? 8.562 2.311 -13.539 1 98.19 117 ILE B O 1
ATOM 2153 N N . LEU B 1 118 ? 9.539 0.471 -14.375 1 98.38 118 LEU B N 1
ATOM 2154 C CA . LEU B 1 118 ? 10.836 0.781 -13.781 1 98.38 118 LEU B CA 1
ATOM 2155 C C . LEU B 1 118 ? 11.766 1.426 -14.805 1 98.38 118 LEU B C 1
ATOM 2157 O O . LEU B 1 118 ? 12.977 1.529 -14.57 1 98.38 118 LEU B O 1
ATOM 2161 N N . HIS B 1 119 ? 11.133 1.854 -15.859 1 96.62 119 HIS B N 1
ATOM 2162 C CA . HIS B 1 119 ? 11.93 2.492 -16.906 1 96.62 119 HIS B CA 1
ATOM 2163 C C . HIS B 1 119 ? 12.656 3.719 -16.375 1 96.62 119 HIS B C 1
ATOM 2165 O O . HIS B 1 119 ? 12.133 4.441 -15.523 1 96.62 119 HIS B O 1
ATOM 2171 N N . ASP B 1 120 ? 13.945 3.908 -16.688 1 96.81 120 ASP B N 1
ATOM 2172 C CA . ASP B 1 120 ? 14.773 5.059 -16.344 1 96.81 120 ASP B CA 1
ATOM 2173 C C . ASP B 1 120 ? 15.25 4.984 -14.898 1 96.81 120 ASP B C 1
ATOM 2175 O O . ASP B 1 120 ? 15.594 6.008 -14.297 1 96.81 120 ASP B O 1
ATOM 2179 N N . ILE B 1 121 ? 15.164 3.881 -14.258 1 98.25 121 ILE B N 1
ATOM 2180 C CA . ILE B 1 121 ? 15.742 3.625 -12.945 1 98.25 121 ILE B CA 1
ATOM 2181 C C . ILE B 1 121 ? 16.891 2.631 -13.07 1 98.25 121 ILE B C 1
ATOM 2183 O O . ILE B 1 121 ? 16.719 1.526 -13.594 1 98.25 121 ILE B O 1
ATOM 2187 N N . SER B 1 122 ? 18.047 2.984 -12.633 1 97.88 122 SER B N 1
ATOM 2188 C CA . SER B 1 122 ? 19.219 2.127 -12.789 1 97.88 122 SER B CA 1
ATOM 2189 C C . SER B 1 122 ? 19.141 0.914 -11.867 1 97.88 122 SER B C 1
ATOM 2191 O O . SER B 1 122 ? 18.422 0.938 -10.859 1 97.88 122 SER B O 1
ATOM 2193 N N . TYR B 1 123 ? 19.891 -0.068 -12.211 1 96.88 123 TYR B N 1
ATOM 2194 C CA . TYR B 1 123 ? 19.953 -1.272 -11.391 1 96.88 123 TYR B CA 1
ATOM 2195 C C . TYR B 1 123 ? 20.469 -0.954 -9.992 1 96.88 123 TYR B C 1
ATOM 2197 O O . TYR B 1 123 ? 19.984 -1.51 -9 1 96.88 123 TYR B O 1
ATOM 2205 N N . GLU B 1 124 ? 21.359 -0.046 -9.93 1 97.56 124 GLU B N 1
ATOM 2206 C CA . GLU B 1 124 ? 21.906 0.356 -8.641 1 97.56 124 GLU B CA 1
ATOM 2207 C C . GLU B 1 124 ? 20.859 1.037 -7.773 1 97.56 124 GLU B C 1
ATOM 2209 O O . GLU B 1 124 ? 20.75 0.762 -6.578 1 97.56 124 GLU B O 1
ATOM 2214 N N . GLU B 1 125 ? 20.078 1.883 -8.359 1 98.31 125 GLU B N 1
ATOM 2215 C CA . GLU B 1 125 ? 19.016 2.564 -7.637 1 98.31 125 GLU B CA 1
ATOM 2216 C C . GLU B 1 125 ? 17.953 1.573 -7.152 1 98.31 125 GLU B C 1
ATOM 2218 O O . GLU B 1 125 ? 17.453 1.688 -6.031 1 98.31 125 GLU B O 1
ATOM 2223 N N . LEU B 1 126 ? 17.688 0.608 -7.977 1 98.5 126 LEU B N 1
ATOM 2224 C CA . LEU B 1 126 ? 16.703 -0.399 -7.609 1 98.5 126 LEU B CA 1
ATOM 2225 C C . LEU B 1 126 ? 17.203 -1.264 -6.457 1 98.5 126 LEU B C 1
ATOM 2227 O O . LEU B 1 126 ? 16.422 -1.66 -5.59 1 98.5 126 LEU B O 1
ATOM 2231 N N . ASN B 1 127 ? 18.469 -1.554 -6.504 1 98.38 127 ASN B N 1
ATOM 2232 C CA . ASN B 1 127 ? 19.047 -2.334 -5.414 1 98.38 127 ASN B CA 1
ATOM 2233 C C . ASN B 1 127 ? 18.984 -1.577 -4.09 1 98.38 127 ASN B C 1
ATOM 2235 O O . ASN B 1 127 ? 18.688 -2.164 -3.047 1 98.38 127 ASN B O 1
ATOM 2239 N N . ILE B 1 128 ? 19.266 -0.343 -4.141 1 98.44 128 ILE B N 1
ATOM 2240 C CA . ILE B 1 128 ? 19.172 0.486 -2.943 1 98.44 128 ILE B CA 1
ATOM 2241 C C . ILE B 1 128 ? 17.719 0.565 -2.488 1 98.44 128 ILE B C 1
ATOM 2243 O O . ILE B 1 128 ? 17.422 0.464 -1.295 1 98.44 128 ILE B O 1
ATOM 2247 N N . TYR B 1 129 ? 16.844 0.741 -3.477 1 98.75 129 TYR B N 1
ATOM 2248 C CA . TYR B 1 129 ? 15.406 0.769 -3.211 1 98.75 129 TYR B CA 1
ATOM 2249 C C . TYR B 1 129 ? 14.961 -0.49 -2.475 1 98.75 129 TYR B C 1
ATOM 2251 O O . TYR B 1 129 ? 14.289 -0.41 -1.441 1 98.75 129 TYR B O 1
ATOM 2259 N N . ARG B 1 130 ? 15.305 -1.612 -2.963 1 98.69 130 ARG B N 1
ATOM 2260 C CA . ARG B 1 130 ? 14.969 -2.896 -2.355 1 98.69 130 ARG B CA 1
ATOM 2261 C C . ARG B 1 130 ? 15.562 -3.008 -0.955 1 98.69 130 ARG B C 1
ATOM 2263 O O . ARG B 1 130 ? 14.898 -3.49 -0.033 1 98.69 130 ARG B O 1
ATOM 2270 N N . LYS B 1 131 ? 16.797 -2.588 -0.795 1 98.44 131 LYS B N 1
ATOM 2271 C CA . LYS B 1 131 ? 17.453 -2.633 0.504 1 98.44 131 LYS B CA 1
ATOM 2272 C C . LYS B 1 131 ? 16.688 -1.809 1.539 1 98.44 131 LYS B C 1
ATOM 2274 O O . LYS B 1 131 ? 16.531 -2.238 2.682 1 98.44 131 LYS B O 1
ATOM 2279 N N . VAL B 1 132 ? 16.25 -0.658 1.158 1 98.69 132 VAL B N 1
ATOM 2280 C CA . VAL B 1 132 ? 15.508 0.228 2.051 1 98.69 132 VAL B CA 1
ATOM 2281 C C . VAL B 1 132 ? 14.172 -0.415 2.434 1 98.69 132 VAL B C 1
ATOM 2283 O O . VAL B 1 132 ? 13.789 -0.405 3.605 1 98.69 132 VAL B O 1
ATOM 2286 N N . LEU B 1 133 ? 13.484 -0.996 1.455 1 98.5 133 LEU B N 1
ATOM 2287 C CA . LEU B 1 133 ? 12.234 -1.699 1.735 1 98.5 133 LEU B CA 1
ATOM 2288 C C . LEU B 1 133 ? 12.453 -2.791 2.777 1 98.5 133 LEU B C 1
ATOM 2290 O O . LEU B 1 133 ? 11.688 -2.895 3.742 1 98.5 133 LEU B O 1
ATOM 2294 N N . LEU B 1 134 ? 13.469 -3.562 2.586 1 97.94 134 LEU B N 1
ATOM 2295 C CA . LEU B 1 134 ? 13.758 -4.672 3.486 1 97.94 134 LEU B CA 1
ATOM 2296 C C . LEU B 1 134 ? 14.07 -4.164 4.891 1 97.94 134 LEU B C 1
ATOM 2298 O O . LEU B 1 134 ? 13.633 -4.75 5.883 1 97.94 134 LEU B O 1
ATOM 2302 N N . GLN B 1 135 ? 14.812 -3.102 4.965 1 98.5 135 GLN B N 1
ATOM 2303 C CA . GLN B 1 135 ? 15.172 -2.533 6.258 1 98.5 135 GLN B CA 1
ATOM 2304 C C . GLN B 1 135 ? 13.945 -1.972 6.973 1 98.5 135 GLN B C 1
ATOM 2306 O O . GLN B 1 135 ? 13.805 -2.123 8.188 1 98.5 135 GLN B O 1
ATOM 2311 N N . ILE B 1 136 ? 13.078 -1.248 6.234 1 98.56 136 ILE B N 1
ATOM 2312 C CA . ILE B 1 136 ? 11.844 -0.739 6.816 1 98.56 136 ILE B CA 1
ATOM 2313 C C . ILE B 1 136 ? 11.023 -1.897 7.383 1 98.56 136 ILE B C 1
ATOM 2315 O O . ILE B 1 136 ? 10.523 -1.823 8.508 1 98.56 136 ILE B O 1
ATOM 2319 N N . ASN B 1 137 ? 10.883 -2.986 6.621 1 96.94 137 ASN B N 1
ATOM 2320 C CA . ASN B 1 137 ? 10.148 -4.168 7.07 1 96.94 137 ASN B CA 1
ATOM 2321 C C . ASN B 1 137 ? 10.742 -4.742 8.352 1 96.94 137 ASN B C 1
ATOM 2323 O O . ASN B 1 137 ? 10.008 -5.18 9.242 1 96.94 137 ASN B O 1
ATOM 2327 N N . LYS B 1 138 ? 12 -4.73 8.438 1 97.06 138 LYS B N 1
ATOM 2328 C CA . LYS B 1 138 ? 12.703 -5.258 9.609 1 97.06 138 LYS B CA 1
ATOM 2329 C C . LYS B 1 138 ? 12.484 -4.371 10.828 1 97.06 138 LYS B C 1
ATOM 2331 O O . LYS B 1 138 ? 12.344 -4.867 11.945 1 97.06 138 LYS B O 1
ATOM 2336 N N . ASN B 1 139 ? 12.477 -3.066 10.625 1 97.88 139 ASN B N 1
ATOM 2337 C CA . ASN B 1 139 ? 12.391 -2.104 11.719 1 97.88 139 ASN B CA 1
ATOM 2338 C C . ASN B 1 139 ? 10.984 -2.043 12.305 1 97.88 139 ASN B C 1
ATOM 2340 O O . ASN B 1 139 ? 10.812 -1.669 13.469 1 97.88 139 ASN B O 1
ATOM 2344 N N . ILE B 1 140 ? 10.016 -2.359 11.391 1 95.62 140 ILE B N 1
ATOM 2345 C CA . ILE B 1 140 ? 8.641 -2.334 11.875 1 95.62 140 ILE B CA 1
ATOM 2346 C C . ILE B 1 140 ? 8.328 -3.637 12.609 1 95.62 140 ILE B C 1
ATOM 2348 O O . ILE B 1 140 ? 8.453 -4.723 12.047 1 95.62 140 ILE B O 1
ATOM 2352 N N . LYS B 1 141 ? 8.242 -3.594 13.938 1 78.06 141 LYS B N 1
ATOM 2353 C CA . LYS B 1 141 ? 8 -4.73 14.82 1 78.06 141 LYS B CA 1
ATOM 2354 C C . LYS B 1 141 ? 6.504 -5.012 14.961 1 78.06 141 LYS B C 1
ATOM 2356 O O . LYS B 1 141 ? 5.695 -4.082 14.992 1 78.06 141 LYS B O 1
#

Radius of gyration: 21.24 Å; Cα contacts (8 Å, |Δi|>4): 326; chains: 2; bounding box: 46×67×40 Å

Sequence (282 aa):
MLKSYDEDIGMLTNKTSKKLVHYVNKKLKKFHLTTEQWLVLVNLSKKNRISQKLLAEISDKDQSTLTRILDIMERKNFIERHASKEDRRSFVIHITEDGLNTCKKVTPFLEEIFKDILHDISYEELNIYRKVLLQINKNIKMLKSYDEDIGMLTNKTSKKLVHYVNKKLKKFHLTTEQWLVLVNLSKKNRISQKLLAEISDKDQSTLTRILDIMERKNFIERHASKEDRRSFVIHITEDGLNTCKKVTPFLEEIFKDILHDISYEELNIYRKVLLQINKNIK

pLDDT: mean 95.55, std 4.54, range [73.44, 98.75]

Nearest PDB structures (foldseek):
  7kfq-assembly1_A  TM=7.826E-01  e=1.498E-09  Variovorax paradoxus
  2nnn-assembly3_F  TM=9.118E-01  e=2.466E-08  Pseudomonas aeruginosa
  7kua-assembly1_A-2  TM=8.888E-01  e=7.278E-08  Pseudomonas putida
  3bpx-assembly1_A  TM=8.397E-01  e=1.136E-07  unclassified
  3s2w-assembly4_H  TM=8.756E-01  e=2.439E-07  Methanosarcina mazei Go1

InterPro domains:
  IPR000835 MarR-type HTH domain [PF01047] (33-90)
  IPR000835 MarR-type HTH domain [PR00598] (50-66)
  IPR000835 MarR-type HTH domain [PR00598] (67-82)
  IPR000835 MarR-type HTH domain [PR00598] (86-102)
  IPR000835 MarR-type HTH domain [PR00598] (116-136)
  IPR000835 MarR-type HTH domain [PS50995] (6-138)
  IPR000835 MarR-type HTH domain [SM00347] (26-126)
  IPR036388 Winged helix-like DNA-binding domain superfamily [G3DSA:1.10.10.10] (1-134)
  IPR036390 Winged helix DNA-binding domain superfamily [SSF46785] (6-140)

Foldseek 3Di:
DDPDCCVVPVVVVVVVVVVVQVVVQVVCVVVPDHPLLLLLLVVCLVPFFAWLVVSCVVSVHDSVVSVVSVVVCVVVVQKDWDQDPVDNVTITIGGDPVSNVSCVVVVVVVVVVVCVVCPPPDPVNVVVVVVVVVVVVVPPD/DDPDCCVVPVVVVVVVVVVVQVVVQVVCVVVPDHPLLLLLLVVCLVPFFAWLVVSCVVSVHDSVVSVVSVVVCVVVVQKDWDQDPVDRVTITIGGDPVSNVSCVVVVVVVVVVVCVVCPPPDPVNVVVVVVVVVVVVVPPD

Organism: Clostridium kluyveri (strain ATCC 8527 / DSM 555 / NBRC 12016 / NCIMB 10680 / K1) (NCBI:txid431943)

Solvent-accessible surface area (backbone atoms only — not comparable to full-atom values): 15177 Å² total; per-residue (Å²): 130,88,87,36,58,46,57,56,45,50,49,42,43,40,53,37,28,52,54,48,50,51,52,50,27,63,64,30,47,84,72,75,38,45,60,69,53,46,54,50,49,54,51,30,72,74,49,58,64,34,40,58,67,57,49,21,63,75,59,73,43,55,66,70,61,43,50,54,50,47,53,54,35,37,74,70,44,29,34,46,77,37,79,30,88,88,38,82,91,37,49,26,39,32,60,32,73,57,29,48,51,47,48,65,55,44,51,61,52,47,42,55,52,39,52,53,33,48,56,95,56,52,71,67,52,51,50,48,34,40,50,51,46,53,47,37,49,66,48,55,125,131,88,85,36,59,46,57,56,44,51,50,43,42,40,53,38,27,52,53,49,50,54,54,50,28,62,64,30,47,83,73,73,38,44,59,69,52,46,53,51,49,54,50,31,71,75,50,58,64,33,40,58,68,58,48,22,63,76,62,72,43,56,66,71,61,43,50,55,50,48,54,53,34,37,76,70,44,28,32,46,79,38,78,31,89,87,37,82,90,38,47,26,39,31,60,31,73,57,29,49,52,47,47,65,55,47,51,61,53,46,43,54,53,40,52,55,35,45,55,97,57,52,71,67,53,50,51,48,35,42,51,51,47,53,47,37,49,64,49,55,124

Secondary structure (DSSP, 8-state):
--S-IIIIIIIHHHHHHHHHHHHHHHHHGGGT--HHHHHHHHHHHHS-SEEHHHHHHHHT--HHHHHHHHHHHHHTTSEEEEE-SS-TT-EEEEE-HHHHHHHHHHHHHHHHHHHHHTTT--HHHHHHHHHHHHHHHHH--/--S-IIIIIIIHHHHHHHHHHHHHHHHHGGGT--HHHHHHHHHHHHS-SEEHHHHHHHHT--HHHHHHHHHHHHHTTSEEEEE-SS-TT-EEEEE-HHHHHHHHHHHHHHHHHHHHHTTT--HHHHHHHHHHHHHHHHH--